Protein AF-A0A315QRT4-F1 (afdb_monomer)

pLDDT: mean 91.39, std 8.22, range [66.25, 98.62]

Mean predicted aligned error: 4.59 Å

Radius of gyration: 18.76 Å; Cα contacts (8 Å, |Δi|>4): 194; chains: 1; bounding box: 52×56×48 Å

Secondary structure (DSSP, 8-state):
-HHHHHHHHHHHT-------THHHHHHHHHHHHTS-------SS-TTT-S-----HHHHHHHHHHHHHHHHHHHHHT--PBP---HHHHHHT-S-TTTTT--SB-TTTTS-HHHHHHHHHHHT--HHHHTSPPB-SSS-SGGGBHHHHHTS-HHHHHHHHHHHHTT---TTS-HHHHHHHHHHHHHHTTTT--PPPPPP-

Nearest PDB structures (foldseek):
  2e18-assembly1_B  TM=8.653E-01  e=7.416E-11  Pyrococcus horikoshii OT3
  3fiu-assembly2_D  TM=8.963E-01  e=1.463E-10  Francisella tularensis subsp. holarctica LVS
  1xnh-assembly1_A-2  TM=8.285E-01  e=3.053E-10  Helicobacter pylori
  1nsy-assembly1_A  TM=8.370E-01  e=3.165E-08  Bacillus subtilis
  3q4g-assembly1_A  TM=7.701E-01  e=1.863E-06  Vibrio cholerae O1 biovar El Tor str. N16961

Sequence (200 aa):
DVEYAELLADKFDIETLKVNMKEINEPLENRLKNIDIEETERSHWPQTKIPTPNPAEQNIQTRLRMMTLYYIAEKKNYVVMGTSNKSEILTGYYTLYGDGATDMRPIGDLNKTQVWELAEVLGVPEKIINRPPTGGCRGDESDRDEKEFGISYEDFDQIYESINNNDDLSKFEEGDVKRVKELIDAARDKSDIPTFKIAE

Solvent-accessible surface area (backbone atoms only — not comparable to full-atom values): 12049 Å² total; per-residue (Å²): 108,68,71,59,53,52,51,51,28,66,75,68,74,49,92,83,84,92,77,74,58,62,80,56,47,53,63,48,51,59,55,56,74,69,55,92,69,87,85,75,92,63,76,40,41,92,57,38,62,47,73,54,76,88,53,62,74,52,45,50,55,36,26,51,51,31,54,49,52,51,56,52,20,63,78,68,75,53,78,48,78,25,80,52,27,25,50,34,55,44,48,41,68,58,36,85,68,4,61,61,51,48,79,44,49,92,44,35,87,31,39,59,64,52,49,51,53,49,35,56,74,73,62,53,58,62,82,62,69,76,44,82,64,55,75,77,70,75,83,51,86,86,32,27,49,43,73,75,67,73,48,51,62,67,58,45,50,55,52,50,52,34,60,76,70,70,50,86,62,85,88,53,59,69,69,56,58,49,49,49,50,50,34,34,66,30,11,70,62,47,87,60,78,86,74,88,71,82,83,130

Foldseek 3Di:
DVVLVVVQCVVVVNDDDDDDCCVVLVVVVVVVV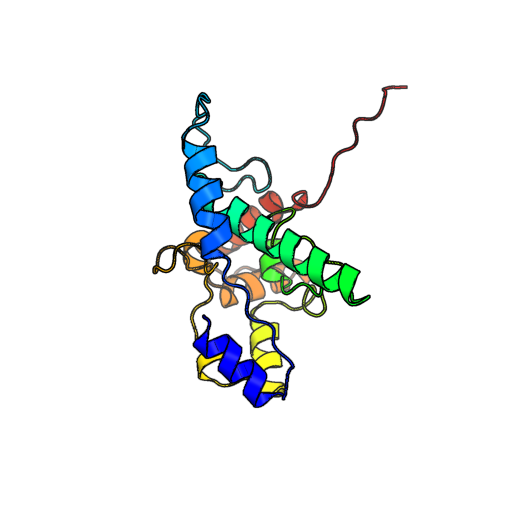PDDDDDDDDQDDQLQRHRDDDCPSVLVSQLVVLVVQVVVCVVVVHWFEAAQACLCLLLVVDRANGSPDGPYYPRNDPQPVRVLVVCVVVVRDPVVSVDQDFSPRPPDPVRGPCNSLVHDSVLLVVLVVCVVVVHDPPPDDPVSNVSSVSSRVSNVCNNPDDDDDDDD

Structure (mmCIF, N/CA/C/O backbone):
data_AF-A0A315QRT4-F1
#
_entry.id   AF-A0A315QRT4-F1
#
loop_
_atom_site.group_PDB
_atom_site.id
_atom_site.type_symbol
_atom_site.label_atom_id
_atom_site.label_alt_id
_atom_site.label_comp_id
_atom_site.label_asym_id
_atom_site.label_entity_id
_atom_site.label_seq_id
_atom_site.pdbx_PDB_ins_code
_atom_site.Cartn_x
_atom_site.Cartn_y
_atom_site.Cartn_z
_atom_site.occupancy
_atom_site.B_iso_or_equiv
_atom_site.auth_seq_id
_atom_site.auth_comp_id
_atom_site.auth_asym_id
_atom_site.auth_atom_id
_atom_site.pdbx_PDB_model_num
ATOM 1 N N . ASP A 1 1 ? 4.718 -14.360 -6.746 1.00 84.69 1 ASP A N 1
ATOM 2 C CA . ASP A 1 1 ? 4.226 -13.119 -7.392 1.00 84.69 1 ASP A CA 1
ATOM 3 C C . ASP A 1 1 ? 4.100 -13.226 -8.894 1.00 84.69 1 ASP A C 1
ATOM 5 O O . ASP A 1 1 ? 2.985 -13.121 -9.380 1.00 84.69 1 ASP A O 1
ATOM 9 N N . VAL A 1 2 ? 5.192 -13.492 -9.614 1.00 90.81 2 VAL A N 1
ATOM 10 C CA . VAL A 1 2 ? 5.197 -13.566 -11.088 1.00 90.81 2 VAL A CA 1
ATOM 11 C C . VAL A 1 2 ? 4.105 -14.488 -11.645 1.00 90.81 2 VAL A C 1
ATOM 13 O O . VAL A 1 2 ? 3.313 -14.045 -12.463 1.00 90.81 2 VAL A O 1
ATOM 16 N N . GLU A 1 3 ? 3.983 -15.714 -11.131 1.00 93.00 3 GLU A N 1
ATOM 17 C CA . GLU A 1 3 ? 2.963 -16.675 -11.591 1.00 93.00 3 GLU A CA 1
ATOM 18 C C . GLU A 1 3 ? 1.514 -16.210 -11.353 1.00 93.00 3 GLU A C 1
ATOM 20 O O . GLU A 1 3 ? 0.607 -16.566 -12.104 1.00 93.00 3 GLU A O 1
ATOM 25 N N . TYR A 1 4 ? 1.268 -15.426 -10.297 1.00 93.81 4 TYR A N 1
ATOM 26 C CA . TYR A 1 4 ? -0.058 -14.861 -10.027 1.00 93.81 4 TYR A CA 1
ATOM 27 C C . TYR A 1 4 ? -0.359 -13.689 -10.961 1.00 93.81 4 TYR A C 1
ATOM 29 O O . TYR A 1 4 ? -1.483 -13.576 -11.442 1.00 93.81 4 TYR A O 1
ATOM 37 N N . ALA A 1 5 ? 0.643 -12.851 -11.244 1.00 94.81 5 ALA A N 1
ATOM 38 C CA . ALA A 1 5 ? 0.518 -11.756 -12.200 1.00 94.81 5 ALA A CA 1
ATOM 39 C C . ALA A 1 5 ? 0.275 -12.277 -13.627 1.00 94.81 5 ALA A C 1
ATOM 41 O O . ALA A 1 5 ? -0.627 -11.788 -14.299 1.00 94.81 5 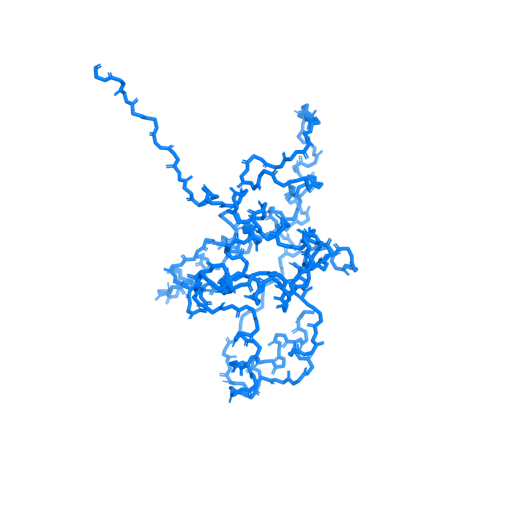ALA A O 1
ATOM 42 N N . GLU A 1 6 ? 1.022 -13.300 -14.055 1.00 95.88 6 GLU A N 1
ATOM 43 C CA . GLU A 1 6 ? 0.853 -13.956 -15.361 1.00 95.88 6 GLU A CA 1
ATOM 44 C C . GLU A 1 6 ? -0.539 -14.595 -15.474 1.00 95.88 6 GLU A C 1
ATOM 46 O O . GLU A 1 6 ? -1.262 -14.319 -16.425 1.00 95.88 6 GLU A O 1
ATOM 51 N N . LEU A 1 7 ? -0.993 -15.327 -14.447 1.00 96.50 7 LEU A N 1
ATOM 52 C CA . LEU A 1 7 ? -2.356 -15.868 -14.419 1.00 96.50 7 LEU A CA 1
ATOM 53 C C . LEU A 1 7 ? -3.435 -14.784 -14.571 1.00 96.50 7 LEU A C 1
ATOM 55 O O . LEU A 1 7 ? -4.426 -14.996 -15.270 1.00 96.50 7 LEU A O 1
ATOM 59 N N . LEU A 1 8 ? -3.300 -13.668 -13.849 1.00 96.94 8 LEU A N 1
ATOM 60 C CA . LEU A 1 8 ? -4.283 -12.589 -13.896 1.00 96.94 8 LEU A CA 1
ATOM 61 C C . LEU A 1 8 ? -4.310 -11.940 -15.280 1.00 96.94 8 LEU A C 1
ATOM 63 O O . LEU A 1 8 ? -5.387 -11.703 -15.823 1.00 96.94 8 LEU A O 1
ATOM 67 N N . ALA A 1 9 ? -3.132 -11.683 -15.849 1.00 97.38 9 ALA A N 1
ATOM 68 C CA . ALA A 1 9 ? -3.009 -11.113 -17.179 1.00 97.38 9 ALA A CA 1
ATOM 69 C C . ALA A 1 9 ? -3.632 -12.022 -18.242 1.00 97.38 9 ALA A C 1
ATOM 71 O O . ALA A 1 9 ? -4.442 -11.546 -19.033 1.00 97.38 9 ALA A O 1
ATOM 72 N N . ASP A 1 10 ? -3.352 -13.327 -18.192 1.00 97.12 10 ASP A N 1
ATOM 73 C CA . ASP A 1 10 ? -3.933 -14.316 -19.106 1.00 97.12 10 ASP A CA 1
ATOM 74 C C . ASP A 1 10 ? -5.463 -14.380 -18.981 1.00 97.12 10 ASP A C 1
ATOM 76 O O . ASP A 1 10 ? -6.177 -14.488 -19.977 1.00 97.12 10 ASP A O 1
ATOM 80 N N . LYS A 1 11 ? -5.993 -14.293 -17.752 1.00 97.38 11 LYS A N 1
ATOM 81 C CA . LYS A 1 11 ? -7.439 -14.330 -17.486 1.00 97.38 11 LYS A CA 1
ATOM 82 C C . LYS A 1 11 ? -8.188 -13.166 -18.142 1.00 97.38 11 LYS A C 1
ATOM 84 O O . LYS A 1 11 ? -9.335 -13.355 -18.551 1.00 97.38 11 LYS A O 1
ATOM 89 N N . PHE A 1 12 ? -7.570 -11.989 -18.196 1.00 97.88 12 PHE A N 1
ATOM 90 C CA . PHE A 1 12 ? -8.191 -10.747 -18.662 1.00 97.88 12 PHE A CA 1
ATOM 91 C C . PHE A 1 12 ? -7.617 -10.228 -19.990 1.00 97.88 12 PHE A C 1
ATOM 93 O O . PHE A 1 12 ? -7.960 -9.118 -20.387 1.00 97.88 12 PHE A O 1
ATOM 100 N N . ASP A 1 13 ? -6.780 -11.018 -20.670 1.00 97.56 13 ASP A N 1
ATOM 101 C CA . ASP A 1 13 ? -6.109 -10.655 -21.928 1.00 97.56 13 ASP A CA 1
ATOM 102 C C . ASP A 1 13 ? -5.358 -9.309 -21.836 1.00 97.56 13 ASP A C 1
ATOM 104 O O . ASP A 1 13 ? -5.484 -8.417 -22.677 1.00 97.56 13 ASP A O 1
ATOM 108 N N . ILE A 1 14 ? -4.604 -9.129 -20.746 1.00 97.00 14 ILE A N 1
ATOM 109 C CA . ILE A 1 14 ? -3.853 -7.899 -20.467 1.00 97.00 14 ILE A CA 1
ATOM 110 C C . ILE A 1 14 ? -2.455 -8.008 -21.086 1.00 97.00 14 ILE A C 1
ATOM 112 O O . ILE A 1 14 ? -1.700 -8.929 -20.776 1.00 97.00 14 ILE A O 1
ATOM 116 N N . GLU A 1 15 ? -2.067 -7.029 -21.911 1.00 96.50 15 GLU A N 1
ATOM 117 C CA . GLU A 1 15 ? -0.691 -6.915 -22.415 1.00 96.50 15 GLU A CA 1
ATOM 118 C C . GLU A 1 15 ? 0.289 -6.729 -21.248 1.00 96.50 15 GLU A C 1
ATOM 120 O O . GLU A 1 15 ? 0.119 -5.846 -20.403 1.00 96.50 15 GLU A O 1
ATOM 125 N N . THR A 1 16 ? 1.353 -7.535 -21.218 1.00 96.50 16 THR A N 1
ATOM 126 C CA . THR A 1 16 ? 2.363 -7.479 -20.157 1.00 96.50 16 THR A CA 1
ATOM 127 C C . THR A 1 16 ? 3.752 -7.143 -20.685 1.00 96.50 16 THR A C 1
ATOM 129 O O . THR A 1 16 ? 4.157 -7.532 -21.779 1.00 96.50 16 THR A O 1
ATOM 132 N N . LEU A 1 17 ? 4.518 -6.435 -19.852 1.00 95.00 17 LEU A N 1
ATOM 133 C CA . LEU A 1 17 ? 5.948 -6.213 -20.026 1.00 95.00 17 LEU A CA 1
ATOM 134 C C . LEU A 1 17 ? 6.667 -6.666 -18.755 1.00 95.00 17 LEU A C 1
ATOM 136 O O . LEU A 1 17 ? 6.379 -6.179 -17.663 1.00 95.00 17 LEU A O 1
ATOM 140 N N . LYS A 1 18 ? 7.624 -7.585 -18.897 1.00 94.94 18 LYS A N 1
ATOM 141 C CA . LYS A 1 18 ? 8.393 -8.131 -17.774 1.00 94.94 18 LYS A CA 1
ATOM 142 C C . LYS A 1 18 ? 9.744 -7.434 -17.672 1.00 94.94 18 LYS A C 1
ATOM 144 O O . LYS A 1 18 ? 10.553 -7.512 -18.591 1.00 94.94 18 LYS A O 1
ATOM 149 N N . VAL A 1 19 ? 9.993 -6.787 -16.537 1.00 93.88 19 VAL A N 1
ATOM 150 C CA . VAL A 1 19 ? 11.268 -6.126 -16.233 1.00 93.88 19 VAL A CA 1
ATOM 151 C C . VAL A 1 19 ? 11.892 -6.799 -15.014 1.00 93.88 19 VAL A C 1
ATOM 153 O O . VAL A 1 19 ? 11.277 -6.865 -13.949 1.00 93.88 19 VAL A O 1
ATOM 156 N N . ASN A 1 20 ? 13.112 -7.320 -15.162 1.00 92.81 20 ASN A N 1
ATOM 157 C CA . ASN A 1 20 ? 13.837 -7.934 -14.054 1.00 92.81 20 ASN A CA 1
ATOM 158 C C . ASN A 1 20 ? 14.487 -6.858 -13.173 1.00 92.81 20 ASN A C 1
ATOM 160 O O . ASN A 1 20 ? 15.619 -6.443 -13.403 1.00 92.81 20 ASN A O 1
ATOM 164 N N . MET A 1 21 ? 13.777 -6.433 -12.128 1.00 91.62 21 MET A N 1
ATOM 165 C CA . MET A 1 21 ? 14.270 -5.396 -11.214 1.00 91.62 21 MET A CA 1
ATOM 166 C C . MET A 1 21 ? 15.507 -5.820 -10.414 1.00 91.62 21 MET A C 1
ATOM 168 O O . MET A 1 21 ? 16.229 -4.957 -9.924 1.00 91.62 21 MET A O 1
ATOM 172 N N . LYS A 1 22 ? 15.793 -7.124 -10.294 1.00 89.50 22 LYS A N 1
ATOM 173 C CA . LYS A 1 22 ? 16.942 -7.627 -9.526 1.00 89.50 22 LYS A CA 1
ATOM 174 C C . LYS A 1 22 ? 18.275 -7.092 -10.058 1.00 89.50 22 LYS A C 1
ATOM 176 O O . LYS A 1 22 ? 19.140 -6.718 -9.274 1.00 89.50 22 LYS A O 1
ATOM 181 N N . GLU A 1 23 ? 18.393 -6.976 -11.380 1.00 90.38 23 GLU A N 1
ATOM 182 C CA . GLU A 1 23 ? 19.588 -6.466 -12.067 1.00 90.38 23 GLU A CA 1
ATOM 183 C C . GLU A 1 23 ? 19.865 -4.982 -11.780 1.00 90.38 23 GLU A C 1
ATOM 185 O O . GLU A 1 23 ? 20.986 -4.517 -11.970 1.00 90.38 23 GLU A O 1
ATOM 190 N N . ILE A 1 24 ? 18.862 -4.245 -11.294 1.00 90.75 24 ILE A N 1
ATOM 191 C CA . ILE A 1 24 ? 18.970 -2.833 -10.908 1.00 90.75 24 ILE A CA 1
ATOM 192 C C . ILE A 1 24 ? 19.095 -2.708 -9.384 1.00 90.75 24 ILE A C 1
ATOM 194 O O . ILE A 1 24 ? 19.948 -1.969 -8.889 1.00 90.75 24 ILE A O 1
ATOM 198 N N . ASN A 1 25 ? 18.266 -3.449 -8.643 1.00 90.69 25 ASN A N 1
ATOM 199 C CA . ASN A 1 25 ? 18.193 -3.390 -7.187 1.00 90.69 25 ASN A CA 1
ATOM 200 C C . ASN A 1 25 ? 19.509 -3.835 -6.535 1.00 90.69 25 ASN A C 1
ATOM 202 O O . ASN A 1 25 ? 20.050 -3.096 -5.719 1.00 90.69 25 ASN A O 1
ATOM 206 N N . GLU A 1 26 ? 20.057 -5.002 -6.901 1.00 91.00 26 GLU A N 1
ATOM 207 C CA . GLU A 1 26 ? 21.232 -5.554 -6.207 1.00 91.00 26 GLU A CA 1
ATOM 208 C C . GLU A 1 26 ? 22.482 -4.666 -6.336 1.00 91.00 26 GLU A C 1
ATOM 210 O O . GLU A 1 26 ? 23.119 -4.387 -5.314 1.00 91.00 26 GLU A O 1
ATOM 215 N N . PRO A 1 27 ? 22.858 -4.159 -7.532 1.00 93.12 27 PRO A N 1
ATOM 216 C CA . PRO A 1 27 ? 23.997 -3.252 -7.638 1.00 93.12 27 PRO A CA 1
ATOM 217 C C . PRO A 1 27 ? 23.794 -1.947 -6.862 1.00 93.12 27 PRO A C 1
ATOM 219 O O . PRO A 1 27 ? 24.743 -1.454 -6.247 1.00 93.12 27 PRO A O 1
ATOM 222 N N . LEU A 1 28 ? 22.573 -1.394 -6.866 1.00 93.00 28 LEU A N 1
ATOM 223 C CA . LEU A 1 28 ? 22.272 -0.170 -6.127 1.00 93.00 28 LEU A CA 1
ATOM 224 C C . LEU A 1 28 ? 22.350 -0.400 -4.618 1.00 93.00 28 LEU A C 1
ATOM 226 O O . LEU A 1 28 ? 23.037 0.353 -3.935 1.00 93.00 28 LEU A O 1
ATOM 230 N N . GLU A 1 29 ? 21.701 -1.440 -4.096 1.00 89.94 29 GLU A N 1
ATOM 231 C CA . GLU A 1 29 ? 21.745 -1.777 -2.671 1.00 89.94 29 GLU A CA 1
ATOM 232 C C . GLU A 1 29 ? 23.184 -2.001 -2.198 1.00 89.94 29 GLU A C 1
ATOM 234 O O . GLU A 1 29 ? 23.588 -1.455 -1.173 1.00 89.94 29 GLU A O 1
ATOM 239 N N . ASN A 1 30 ? 23.993 -2.729 -2.973 1.00 90.75 30 ASN A N 1
ATOM 240 C CA . ASN A 1 30 ? 25.411 -2.918 -2.672 1.00 90.75 30 ASN A CA 1
ATOM 241 C C . ASN A 1 30 ? 26.171 -1.589 -2.639 1.00 90.75 30 ASN A C 1
ATOM 243 O O . ASN A 1 30 ? 27.048 -1.396 -1.799 1.00 90.75 30 ASN A O 1
ATOM 247 N N . ARG A 1 31 ? 25.849 -0.648 -3.531 1.00 92.56 31 ARG A N 1
ATOM 248 C CA . ARG A 1 31 ? 26.463 0.681 -3.506 1.00 92.56 31 ARG A CA 1
ATOM 249 C C . ARG A 1 31 ? 26.028 1.489 -2.284 1.00 92.56 31 ARG A C 1
ATOM 251 O O . ARG A 1 31 ? 26.881 2.134 -1.683 1.00 92.56 31 ARG A O 1
ATOM 258 N N . LEU A 1 32 ? 24.745 1.454 -1.928 1.00 92.50 32 LEU A N 1
ATOM 259 C CA . LEU A 1 32 ? 24.183 2.201 -0.799 1.00 92.50 32 LEU A CA 1
ATOM 260 C C . LEU A 1 32 ? 24.705 1.689 0.549 1.00 92.50 32 LEU A C 1
ATOM 262 O O . LEU A 1 32 ? 25.076 2.501 1.389 1.00 92.50 32 LEU A O 1
ATOM 266 N N . LYS A 1 33 ? 24.837 0.367 0.721 1.00 88.12 33 LYS A N 1
ATOM 267 C CA . LYS A 1 33 ? 25.407 -0.261 1.931 1.00 88.12 33 LYS A CA 1
ATOM 268 C C . LYS A 1 33 ? 26.865 0.123 2.203 1.00 88.12 33 LYS A C 1
ATOM 270 O O . LYS A 1 33 ? 27.337 -0.034 3.319 1.00 88.12 33 LYS A O 1
ATOM 275 N N . ASN A 1 34 ? 27.581 0.600 1.185 1.00 88.94 34 ASN A N 1
ATOM 276 C CA . ASN A 1 34 ? 28.971 1.046 1.298 1.00 88.94 34 ASN A CA 1
ATOM 277 C C . ASN A 1 34 ? 29.105 2.563 1.522 1.00 88.94 34 ASN A C 1
ATOM 279 O O . ASN A 1 34 ? 30.220 3.085 1.489 1.00 88.94 34 ASN A O 1
ATOM 283 N N . ILE A 1 35 ? 27.996 3.291 1.684 1.00 92.69 35 ILE A N 1
ATOM 284 C CA . ILE A 1 35 ? 28.043 4.703 2.066 1.00 92.69 35 ILE A CA 1
ATOM 285 C C . ILE A 1 35 ? 28.265 4.768 3.576 1.00 92.69 35 ILE A C 1
ATOM 287 O O . ILE A 1 35 ? 27.470 4.237 4.344 1.00 92.69 35 ILE A O 1
ATOM 291 N N . ASP A 1 36 ? 29.341 5.437 3.982 1.00 91.69 36 ASP A N 1
ATOM 292 C CA . ASP A 1 36 ? 29.654 5.680 5.388 1.00 91.69 36 ASP A CA 1
ATOM 293 C C . ASP A 1 36 ? 28.697 6.742 5.955 1.00 91.69 36 ASP A C 1
ATOM 295 O O . ASP A 1 36 ? 28.847 7.939 5.693 1.00 91.69 36 ASP A O 1
ATOM 299 N N . ILE A 1 37 ? 27.658 6.282 6.654 1.00 90.25 37 ILE A N 1
ATOM 300 C CA . ILE A 1 37 ? 26.688 7.115 7.367 1.00 90.25 37 ILE A CA 1
ATOM 301 C C . ILE A 1 37 ? 26.525 6.608 8.798 1.00 90.25 37 ILE A C 1
ATOM 303 O O . ILE A 1 37 ? 26.522 5.406 9.051 1.00 90.25 37 ILE A O 1
ATOM 307 N N . GLU A 1 38 ? 26.340 7.535 9.734 1.00 88.50 38 GLU A N 1
ATOM 308 C CA . GLU A 1 38 ? 25.967 7.196 11.104 1.00 88.50 38 GLU A CA 1
ATOM 309 C C . GLU A 1 38 ? 24.476 6.834 11.149 1.00 88.50 38 GLU A C 1
ATOM 311 O O . GLU A 1 38 ? 23.605 7.662 10.860 1.00 88.50 38 GLU A O 1
ATOM 316 N N . GLU A 1 39 ? 24.169 5.581 11.482 1.00 83.50 39 GLU A N 1
ATOM 317 C CA . GLU A 1 39 ? 22.790 5.148 11.685 1.00 83.50 39 GLU A CA 1
ATOM 318 C C . GLU A 1 39 ? 22.221 5.741 12.976 1.00 83.50 39 GLU A C 1
ATOM 320 O O . GLU A 1 39 ? 22.883 5.809 14.008 1.00 83.50 39 GLU A O 1
ATOM 325 N N . THR A 1 40 ? 20.959 6.165 12.929 1.00 80.38 40 THR A N 1
ATOM 326 C CA . THR A 1 40 ? 20.253 6.691 14.100 1.00 80.38 40 THR A CA 1
ATOM 327 C C . THR A 1 40 ? 19.247 5.667 14.601 1.00 80.38 40 THR A C 1
ATOM 329 O O . THR A 1 40 ? 18.373 5.234 13.842 1.00 80.38 40 THR A O 1
ATOM 332 N N . GLU A 1 41 ? 19.310 5.332 15.891 1.00 75.81 41 GLU A N 1
ATOM 333 C CA . GLU A 1 41 ? 18.229 4.589 16.534 1.00 75.81 41 GLU A CA 1
ATOM 334 C C . GLU A 1 41 ? 16.969 5.454 16.601 1.00 75.81 41 GLU A C 1
ATOM 336 O O . GLU A 1 41 ? 16.974 6.577 17.107 1.00 75.81 41 GLU A O 1
ATOM 341 N N . ARG A 1 42 ? 15.862 4.923 16.083 1.00 72.12 42 ARG A N 1
ATOM 342 C CA . ARG A 1 42 ? 14.553 5.577 16.122 1.00 72.12 42 ARG A CA 1
ATOM 343 C C . ARG A 1 42 ? 13.494 4.587 16.562 1.00 72.12 42 ARG A C 1
ATOM 345 O O . ARG A 1 42 ? 13.484 3.444 16.117 1.00 72.12 42 ARG A O 1
ATOM 352 N N . SER A 1 43 ? 12.579 5.055 17.404 1.00 72.50 43 SER A N 1
ATOM 353 C CA . SER A 1 43 ? 11.436 4.265 17.862 1.00 72.50 43 SER A CA 1
ATOM 354 C C . SER A 1 43 ? 10.322 4.174 16.821 1.00 72.50 43 SER A C 1
ATOM 356 O O . SER A 1 43 ? 9.520 3.252 16.895 1.00 72.50 43 SER A O 1
ATOM 358 N N . HIS A 1 44 ? 10.261 5.107 15.862 1.00 71.44 44 HIS A N 1
ATOM 359 C CA . HIS A 1 44 ? 9.258 5.133 14.799 1.00 71.44 44 HIS A CA 1
ATOM 360 C C . HIS A 1 44 ? 9.787 5.774 13.512 1.00 71.44 44 HIS A C 1
ATOM 362 O O . HIS A 1 44 ? 10.767 6.527 13.508 1.00 71.44 44 HIS A O 1
ATOM 368 N N . TRP A 1 45 ? 9.094 5.519 12.403 1.00 71.44 45 TRP A N 1
ATOM 369 C CA . TRP A 1 45 ? 9.365 6.189 11.135 1.00 71.44 45 TRP A CA 1
ATOM 370 C C . TRP A 1 45 ? 8.761 7.611 11.129 1.00 71.44 45 TRP A C 1
ATOM 372 O O . TRP A 1 45 ? 7.625 7.781 11.578 1.00 71.44 45 TRP A O 1
ATOM 382 N N . PRO A 1 46 ? 9.466 8.658 10.654 1.00 69.62 46 PRO A N 1
ATOM 383 C CA . PRO A 1 46 ? 8.958 10.035 10.718 1.00 69.62 46 PRO A CA 1
ATOM 384 C C . PRO A 1 46 ? 7.627 10.254 9.985 1.00 69.62 46 PRO A C 1
ATOM 386 O O . PRO A 1 46 ? 6.810 11.053 10.429 1.00 69.62 46 PRO A O 1
ATOM 389 N N . GLN A 1 47 ? 7.402 9.532 8.885 1.00 73.00 47 GLN A N 1
ATOM 390 C CA . GLN A 1 47 ? 6.241 9.707 8.010 1.00 73.00 47 GLN A CA 1
ATOM 391 C C . GLN A 1 47 ? 5.000 8.927 8.457 1.00 73.00 47 GLN 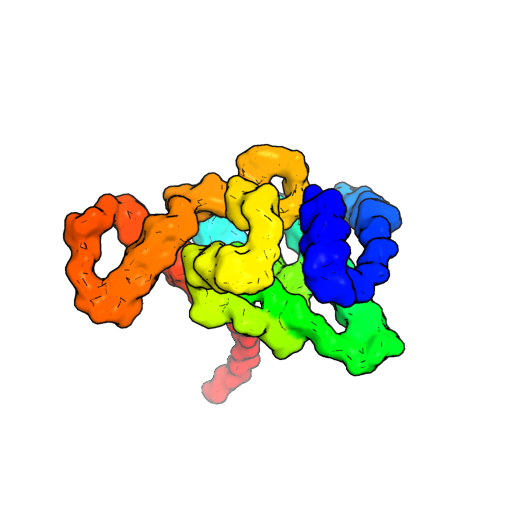A C 1
ATOM 393 O O . GLN A 1 47 ? 3.916 9.219 7.972 1.00 73.00 47 GLN A O 1
ATOM 398 N N . THR A 1 48 ? 5.150 7.909 9.308 1.00 71.31 48 THR A N 1
ATOM 399 C CA . THR A 1 48 ? 4.020 7.079 9.763 1.00 71.31 48 THR A CA 1
ATOM 400 C C . THR A 1 48 ? 3.884 7.034 11.269 1.00 71.31 48 THR A C 1
ATOM 402 O O . THR A 1 48 ? 2.937 6.420 11.711 1.00 71.31 48 THR A O 1
ATOM 405 N N . LYS A 1 49 ? 4.820 7.586 12.063 1.00 75.38 49 LYS A N 1
ATOM 406 C CA . LYS A 1 49 ? 4.862 7.593 13.549 1.00 75.38 49 LYS A CA 1
ATOM 407 C C . LYS A 1 49 ? 4.627 6.233 14.246 1.00 75.38 49 LYS A C 1
ATOM 409 O O . LYS A 1 49 ? 4.606 6.171 15.472 1.00 75.38 49 LYS A O 1
ATOM 414 N N . ILE A 1 50 ? 4.533 5.143 13.487 1.00 73.56 50 ILE A N 1
ATOM 415 C CA . ILE A 1 50 ? 4.373 3.766 13.950 1.00 73.56 50 ILE A CA 1
ATOM 416 C C . ILE A 1 50 ? 5.765 3.157 14.159 1.00 73.56 50 ILE A C 1
ATOM 418 O O . ILE A 1 50 ? 6.650 3.359 13.317 1.00 73.56 50 ILE A O 1
ATOM 422 N N . PRO A 1 51 ? 5.984 2.392 15.243 1.00 71.62 51 PRO A N 1
ATOM 423 C CA . PRO A 1 51 ? 7.200 1.610 15.410 1.00 71.62 51 PRO A CA 1
ATOM 424 C C . PRO A 1 51 ? 7.370 0.600 14.279 1.00 71.62 51 PRO A C 1
ATOM 426 O O . PRO A 1 51 ? 6.558 -0.304 14.111 1.00 71.62 51 PRO A O 1
ATOM 429 N N . THR A 1 52 ? 8.416 0.768 13.477 1.00 70.81 52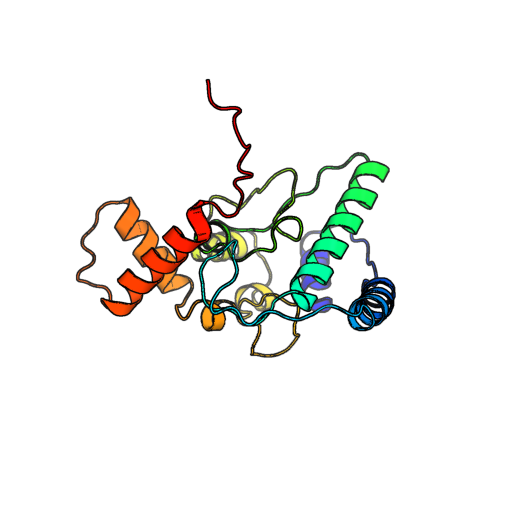 THR A N 1
ATOM 430 C CA . THR A 1 52 ? 8.743 -0.131 12.363 1.00 70.81 52 THR A CA 1
ATOM 431 C C . THR A 1 52 ? 10.258 -0.299 12.294 1.00 70.81 52 THR A C 1
ATOM 433 O O . THR A 1 52 ? 10.979 0.685 12.503 1.00 70.81 52 THR A O 1
ATOM 436 N N . PRO A 1 53 ? 10.771 -1.507 11.990 1.00 75.38 53 PRO A N 1
ATOM 437 C CA . PRO A 1 53 ? 12.168 -1.679 11.610 1.00 75.38 53 PRO A CA 1
ATOM 438 C C . PRO A 1 53 ? 12.527 -0.748 10.451 1.00 75.38 53 PRO A C 1
ATOM 440 O O . PRO A 1 53 ? 11.652 -0.359 9.679 1.00 75.38 53 PRO A O 1
ATOM 443 N N . ASN A 1 54 ? 13.807 -0.393 10.316 1.00 81.12 54 ASN A N 1
ATOM 444 C CA . ASN A 1 54 ? 14.255 0.506 9.255 1.00 81.12 54 ASN A CA 1
ATOM 445 C C . ASN A 1 54 ? 13.828 -0.032 7.868 1.00 81.12 54 ASN A C 1
ATOM 447 O O . ASN A 1 54 ? 14.316 -1.084 7.459 1.00 81.12 54 ASN A O 1
ATOM 451 N N . PRO A 1 55 ? 12.935 0.663 7.135 1.00 83.94 55 PRO A N 1
ATOM 452 C CA . PRO A 1 55 ? 12.379 0.161 5.882 1.00 83.94 55 PRO A CA 1
ATOM 453 C C . PRO A 1 55 ? 13.210 0.585 4.661 1.00 83.94 55 PRO A C 1
ATOM 455 O O . PRO A 1 55 ? 12.691 0.596 3.547 1.00 83.94 55 PRO A O 1
ATOM 458 N N . ALA A 1 56 ? 14.465 1.020 4.836 1.00 87.25 56 ALA A N 1
ATOM 459 C CA . ALA A 1 56 ? 15.265 1.630 3.772 1.00 87.25 56 ALA A CA 1
ATOM 460 C C . ALA A 1 56 ? 15.392 0.727 2.531 1.00 87.25 56 ALA A C 1
ATOM 462 O O . ALA A 1 56 ? 15.138 1.183 1.414 1.00 87.25 56 ALA A O 1
ATOM 463 N N . GLU A 1 57 ? 15.697 -0.553 2.738 1.00 86.31 57 GLU A N 1
ATOM 464 C CA . GLU A 1 57 ? 15.869 -1.568 1.698 1.00 86.31 57 GLU A CA 1
ATOM 465 C C . GLU A 1 57 ? 14.543 -1.908 1.004 1.00 86.31 57 GLU A C 1
ATOM 467 O O . GLU A 1 57 ? 14.508 -2.063 -0.211 1.00 86.31 57 GLU A O 1
ATOM 472 N N . GLN A 1 58 ? 13.422 -1.954 1.729 1.00 87.00 58 GLN A N 1
ATOM 473 C CA . GLN A 1 58 ? 12.108 -2.170 1.104 1.00 87.00 58 GLN A CA 1
ATOM 474 C C . GLN A 1 58 ? 11.679 -0.945 0.286 1.00 87.00 58 GLN A C 1
ATOM 476 O O . GLN A 1 58 ? 11.286 -1.056 -0.877 1.00 87.00 58 GLN A O 1
ATOM 481 N N . ASN A 1 59 ? 11.827 0.245 0.869 1.00 90.75 59 ASN A N 1
ATOM 482 C CA . ASN A 1 59 ? 11.416 1.499 0.253 1.00 90.75 59 ASN A CA 1
ATOM 483 C C . ASN A 1 59 ? 12.218 1.821 -1.013 1.00 90.75 59 ASN A C 1
ATOM 485 O O . ASN A 1 59 ? 11.682 2.438 -1.932 1.00 90.75 59 ASN A O 1
ATOM 489 N N . ILE A 1 60 ? 13.504 1.459 -1.091 1.00 92.62 60 ILE A N 1
ATOM 490 C CA . ILE A 1 60 ? 14.271 1.690 -2.323 1.00 92.62 60 ILE A CA 1
ATOM 491 C C . ILE A 1 60 ? 13.765 0.800 -3.465 1.00 92.62 60 ILE A C 1
ATOM 493 O O . ILE A 1 60 ? 13.650 1.277 -4.594 1.00 92.62 60 ILE A O 1
ATOM 497 N N . GLN A 1 61 ? 13.367 -0.446 -3.183 1.00 92.19 61 GLN A N 1
ATOM 498 C CA . GLN A 1 61 ? 12.826 -1.352 -4.200 1.00 92.19 61 GLN A CA 1
ATOM 499 C C . GLN A 1 61 ? 11.494 -0.847 -4.771 1.00 92.19 61 GLN A C 1
ATOM 501 O O . GLN A 1 61 ? 11.304 -0.858 -5.988 1.00 92.19 61 GLN A O 1
ATOM 506 N N . THR A 1 62 ? 10.577 -0.360 -3.930 1.00 93.75 62 THR A N 1
ATOM 507 C CA . THR A 1 62 ? 9.298 0.216 -4.391 1.00 93.75 62 THR A CA 1
ATOM 508 C C . THR A 1 62 ? 9.505 1.512 -5.182 1.00 93.75 62 THR A C 1
ATOM 510 O O . THR A 1 62 ? 8.874 1.704 -6.222 1.00 93.75 62 THR A O 1
ATOM 513 N N . ARG A 1 63 ? 10.452 2.367 -4.773 1.00 96.00 63 ARG A N 1
ATOM 514 C CA . ARG A 1 63 ? 10.845 3.584 -5.512 1.00 96.00 63 ARG A CA 1
ATOM 515 C C . ARG A 1 63 ? 11.427 3.282 -6.889 1.00 96.00 63 ARG A C 1
ATOM 517 O O . ARG A 1 63 ? 11.097 3.967 -7.852 1.00 96.00 63 ARG A O 1
ATOM 524 N N . LEU A 1 64 ? 12.238 2.235 -7.019 1.00 96.00 64 LEU A N 1
ATOM 525 C CA . LEU A 1 64 ? 12.767 1.816 -8.320 1.00 96.00 64 LEU A CA 1
ATOM 526 C C . LEU A 1 64 ? 11.675 1.277 -9.253 1.00 96.00 64 LEU A C 1
ATOM 528 O O . LEU A 1 64 ? 11.718 1.537 -10.460 1.00 96.00 64 LEU A O 1
ATOM 532 N N . ARG A 1 65 ? 10.670 0.571 -8.711 1.00 95.69 65 ARG A N 1
ATOM 533 C CA . ARG A 1 65 ? 9.480 0.167 -9.482 1.00 95.69 65 ARG A CA 1
ATOM 534 C C . ARG A 1 65 ? 8.717 1.391 -9.987 1.00 95.69 65 ARG A C 1
ATOM 536 O O . ARG A 1 65 ? 8.423 1.449 -11.176 1.00 95.69 65 ARG A O 1
ATOM 543 N N . MET A 1 66 ? 8.485 2.385 -9.128 1.00 97.62 66 MET A N 1
ATOM 544 C CA . MET A 1 66 ? 7.860 3.656 -9.514 1.00 97.62 66 MET A CA 1
ATOM 545 C C . MET A 1 66 ? 8.624 4.339 -10.655 1.00 97.62 66 MET A C 1
ATOM 547 O O . MET A 1 66 ? 8.032 4.633 -11.692 1.00 97.62 66 MET A O 1
ATOM 551 N N . MET A 1 67 ? 9.946 4.505 -10.525 1.00 97.81 67 MET A N 1
ATOM 552 C CA . MET A 1 67 ? 10.772 5.121 -11.573 1.00 97.81 67 MET A CA 1
ATOM 553 C C . MET A 1 67 ? 10.660 4.380 -12.912 1.00 97.81 67 MET A C 1
ATOM 555 O O . MET A 1 67 ? 10.594 5.000 -13.972 1.00 97.81 67 MET A O 1
ATOM 559 N N . THR A 1 68 ? 10.629 3.048 -12.862 1.00 97.06 68 THR A N 1
ATOM 560 C CA . THR A 1 68 ? 10.517 2.199 -14.053 1.00 97.06 68 THR A CA 1
ATOM 561 C C . THR A 1 68 ? 9.144 2.340 -14.712 1.00 97.06 68 THR A C 1
ATOM 563 O O . THR A 1 68 ? 9.068 2.480 -15.933 1.00 97.06 68 THR A O 1
ATOM 566 N N . LEU A 1 69 ? 8.066 2.358 -13.920 1.00 97.81 69 LEU A N 1
ATOM 567 C CA . LEU A 1 69 ? 6.699 2.560 -14.407 1.00 97.81 69 LEU A CA 1
ATOM 568 C C . LEU A 1 69 ? 6.544 3.916 -15.100 1.00 97.81 69 LEU A C 1
ATOM 570 O O . LEU A 1 69 ? 6.044 3.956 -16.222 1.00 97.81 69 LEU A O 1
ATOM 574 N N . TYR A 1 70 ? 7.035 4.998 -14.490 1.00 98.62 70 TYR A N 1
ATOM 575 C CA . TYR A 1 70 ? 6.975 6.332 -15.093 1.00 98.62 70 TYR A CA 1
ATOM 576 C C . TYR A 1 70 ? 7.816 6.443 -16.367 1.00 98.62 70 TYR A C 1
ATOM 578 O O . TYR A 1 70 ? 7.330 6.971 -17.363 1.00 98.62 70 TYR A O 1
ATOM 586 N N . TYR A 1 71 ? 9.023 5.863 -16.401 1.00 97.94 71 TYR A N 1
ATOM 587 C CA . TYR A 1 71 ? 9.828 5.824 -17.628 1.00 97.94 71 TYR A CA 1
ATOM 588 C C . TYR A 1 71 ? 9.070 5.165 -18.793 1.00 97.94 71 TYR A C 1
ATOM 590 O O . TYR A 1 71 ? 9.048 5.685 -19.912 1.00 97.94 71 TYR A O 1
ATOM 598 N N . ILE A 1 72 ? 8.439 4.015 -18.540 1.00 97.88 72 ILE A N 1
ATOM 599 C CA . ILE A 1 72 ? 7.656 3.297 -19.553 1.00 97.88 72 ILE A CA 1
ATOM 600 C C . ILE A 1 72 ? 6.428 4.118 -19.955 1.00 97.88 72 ILE A C 1
ATOM 602 O O . ILE A 1 72 ? 6.152 4.243 -21.151 1.00 97.88 72 ILE A O 1
ATOM 606 N N . ALA A 1 73 ? 5.714 4.681 -18.979 1.00 98.12 73 ALA A N 1
ATOM 607 C CA . ALA A 1 73 ? 4.512 5.466 -19.210 1.00 98.12 73 ALA A CA 1
ATOM 608 C C . ALA A 1 73 ? 4.804 6.686 -20.094 1.00 98.12 73 ALA A C 1
ATOM 610 O O . ALA A 1 73 ? 4.156 6.857 -21.122 1.00 98.12 73 ALA A O 1
ATOM 611 N N . GLU A 1 74 ? 5.850 7.456 -19.800 1.00 98.44 74 GLU A N 1
ATOM 612 C CA . GLU A 1 74 ? 6.260 8.611 -20.607 1.00 98.44 74 GLU A CA 1
ATOM 613 C C . GLU A 1 74 ? 6.654 8.217 -22.036 1.00 98.44 74 GLU A C 1
ATOM 615 O O . GLU A 1 74 ? 6.274 8.882 -23.001 1.00 98.44 74 GLU A O 1
ATOM 620 N N . LYS A 1 75 ? 7.375 7.100 -22.209 1.00 98.31 75 LYS A N 1
ATOM 621 C CA . LYS A 1 75 ? 7.749 6.596 -23.543 1.00 98.31 75 LYS A CA 1
ATOM 622 C C . LYS A 1 75 ? 6.557 6.108 -24.359 1.00 98.31 75 LYS A C 1
ATOM 624 O O . LYS A 1 75 ? 6.613 6.170 -25.587 1.00 98.31 75 LYS A O 1
ATOM 629 N N . LYS A 1 76 ? 5.510 5.617 -23.697 1.00 97.62 76 LYS A N 1
ATOM 630 C CA . LYS A 1 76 ? 4.279 5.128 -24.331 1.00 97.62 76 LYS A CA 1
ATOM 631 C C . LYS A 1 76 ? 3.146 6.161 -24.352 1.00 97.62 76 LYS A C 1
ATOM 633 O O . LYS A 1 76 ? 2.109 5.875 -24.942 1.00 97.62 76 LYS A O 1
ATOM 638 N N . ASN A 1 77 ? 3.349 7.351 -23.778 1.00 97.94 77 ASN A N 1
ATOM 639 C CA . ASN A 1 77 ? 2.305 8.357 -23.562 1.00 97.94 77 ASN A CA 1
ATOM 640 C C . ASN A 1 77 ? 1.109 7.800 -22.754 1.00 97.94 77 ASN A C 1
ATOM 642 O O . ASN A 1 77 ? -0.049 7.964 -23.138 1.00 97.94 77 ASN A O 1
ATOM 646 N N . TYR A 1 78 ? 1.404 7.090 -21.663 1.00 97.94 78 TYR A N 1
ATOM 647 C CA . TYR A 1 78 ? 0.443 6.530 -20.706 1.00 97.94 78 TYR A CA 1
ATOM 648 C C . TYR A 1 78 ? 0.479 7.285 -19.372 1.00 97.94 78 TYR A C 1
ATOM 650 O O . TYR A 1 78 ? 1.364 8.104 -19.134 1.00 97.94 78 TYR A O 1
ATOM 658 N N . VAL A 1 79 ? -0.470 6.954 -18.496 1.00 97.81 79 VAL A N 1
ATOM 659 C CA . VAL A 1 79 ? -0.487 7.340 -17.078 1.00 97.81 79 VAL A CA 1
ATOM 660 C C . VAL A 1 79 ? -0.234 6.116 -16.195 1.00 97.81 79 VAL A C 1
ATOM 662 O O . VAL A 1 79 ? -0.506 4.982 -16.601 1.00 97.81 79 VAL A O 1
ATOM 665 N N . VAL A 1 80 ? 0.270 6.332 -14.982 1.00 98.38 80 VAL A N 1
ATOM 666 C CA . VAL A 1 80 ? 0.527 5.284 -13.987 1.00 98.38 80 VAL A CA 1
ATOM 667 C C . VAL A 1 80 ? -0.676 5.137 -13.052 1.00 98.38 80 VAL A C 1
ATOM 669 O O . VAL A 1 80 ? -1.007 6.048 -12.291 1.00 98.38 80 VAL A O 1
ATOM 672 N N . MET A 1 81 ? -1.310 3.962 -13.081 1.00 98.06 81 MET A N 1
ATOM 673 C CA . MET A 1 81 ? -2.436 3.609 -12.208 1.00 98.06 81 MET A CA 1
ATOM 674 C C . MET A 1 81 ? -1.936 2.978 -10.903 1.00 98.06 81 MET A C 1
ATOM 676 O O . MET A 1 81 ? -1.207 1.989 -10.928 1.00 98.06 81 MET A O 1
ATOM 680 N N . GLY A 1 82 ? -2.339 3.540 -9.766 1.00 96.94 82 GLY A N 1
ATOM 681 C CA . GLY A 1 82 ? -1.988 3.065 -8.430 1.00 96.94 82 GLY A CA 1
ATOM 682 C C . GLY A 1 82 ? -2.926 2.001 -7.894 1.00 96.94 82 GLY A C 1
ATOM 683 O O . GLY A 1 82 ? -4.115 1.981 -8.203 1.00 96.94 82 GLY A O 1
ATOM 684 N N . THR A 1 83 ? -2.384 1.130 -7.052 1.00 96.69 83 THR A N 1
ATOM 685 C CA . THR A 1 83 ? -3.113 -0.006 -6.475 1.00 96.69 83 THR A CA 1
ATOM 686 C C . THR A 1 83 ? -3.314 0.115 -4.970 1.00 96.69 83 THR A C 1
ATOM 688 O O . THR A 1 83 ? -3.835 -0.819 -4.372 1.00 96.69 83 THR A O 1
ATOM 691 N N . SER A 1 84 ? -2.921 1.238 -4.358 1.00 95.88 84 SER A N 1
ATOM 692 C CA . SER A 1 84 ? -3.200 1.478 -2.943 1.00 95.88 84 SER A CA 1
ATOM 693 C C . SER A 1 84 ? -4.707 1.614 -2.728 1.00 95.88 84 SER A C 1
ATOM 695 O O . SER A 1 84 ? -5.330 2.514 -3.302 1.00 95.88 84 SER A O 1
ATOM 697 N N . ASN A 1 85 ? -5.276 0.728 -1.919 1.00 97.88 85 ASN A N 1
ATOM 698 C CA . ASN A 1 85 ? -6.678 0.769 -1.505 1.00 97.88 85 ASN A CA 1
ATOM 699 C C . ASN A 1 85 ? -6.878 1.698 -0.293 1.00 97.88 85 ASN A C 1
ATOM 701 O O . ASN A 1 85 ? -5.911 2.198 0.286 1.00 97.88 85 ASN A O 1
ATOM 705 N N . LYS A 1 86 ? -8.129 1.959 0.091 1.00 97.38 86 LYS A N 1
ATOM 706 C CA . LYS A 1 86 ? -8.465 2.891 1.175 1.00 97.38 86 LYS A CA 1
ATOM 707 C C . LYS A 1 86 ? -7.850 2.478 2.510 1.00 97.38 86 LYS A C 1
ATOM 709 O O . LYS A 1 86 ? -7.277 3.328 3.186 1.00 97.38 86 LYS A O 1
ATOM 714 N N . SER A 1 87 ? -7.884 1.193 2.853 1.00 96.88 87 SER A N 1
ATOM 715 C CA . SER A 1 87 ? -7.312 0.668 4.100 1.00 96.88 87 SER A CA 1
ATOM 716 C C . SER A 1 87 ? -5.793 0.866 4.147 1.00 96.88 87 SER A C 1
ATOM 718 O O . SER A 1 87 ? -5.259 1.346 5.146 1.00 96.88 87 SER A O 1
ATOM 720 N N . GLU A 1 88 ? -5.084 0.607 3.044 1.00 95.00 88 GLU A N 1
ATOM 721 C CA . GLU A 1 88 ? -3.643 0.895 2.914 1.00 95.00 88 GLU A CA 1
ATOM 722 C C . GLU A 1 88 ? -3.350 2.399 3.009 1.00 95.00 88 GLU A C 1
ATOM 724 O O . GLU A 1 88 ? -2.385 2.817 3.646 1.00 95.00 88 GLU A O 1
ATOM 729 N N . ILE A 1 89 ? -4.183 3.248 2.406 1.00 94.44 89 ILE A N 1
ATOM 730 C CA . ILE A 1 89 ? -4.004 4.704 2.463 1.00 94.44 89 ILE A CA 1
ATOM 731 C C . ILE A 1 89 ? -4.194 5.217 3.894 1.00 94.44 89 ILE A C 1
ATOM 733 O O . ILE A 1 89 ? -3.354 5.972 4.382 1.00 94.44 89 ILE A O 1
ATOM 737 N N . LEU A 1 90 ? -5.257 4.778 4.573 1.00 94.31 90 LEU A N 1
ATOM 738 C CA . LEU A 1 90 ? -5.601 5.185 5.936 1.00 94.31 90 LEU A CA 1
ATOM 739 C C . LEU A 1 90 ? -4.579 4.716 6.969 1.00 94.31 90 LEU A C 1
ATOM 741 O O . LEU A 1 90 ? -4.297 5.440 7.914 1.00 94.31 90 LEU A O 1
ATOM 745 N N . THR A 1 91 ? -4.007 3.528 6.790 1.00 92.06 91 THR A N 1
ATOM 746 C CA . THR A 1 91 ? -2.924 3.013 7.647 1.00 92.06 91 THR A CA 1
ATOM 747 C C . THR A 1 91 ? -1.552 3.562 7.262 1.00 92.06 91 THR A C 1
ATOM 749 O O . THR A 1 91 ? -0.567 3.365 7.976 1.00 92.06 91 THR A O 1
ATOM 752 N N . GLY A 1 92 ? -1.453 4.242 6.117 1.00 90.44 92 GLY A N 1
ATOM 753 C CA . GLY A 1 92 ? -0.185 4.657 5.544 1.00 90.44 92 GLY A CA 1
ATOM 754 C C . GLY A 1 92 ? 0.668 3.472 5.093 1.00 90.44 92 GLY A C 1
ATOM 755 O O . GLY A 1 92 ? 1.891 3.596 5.071 1.00 90.44 92 GLY A O 1
ATOM 756 N N . TYR A 1 93 ? 0.086 2.331 4.738 1.00 90.50 93 TYR A N 1
ATOM 757 C CA . TYR A 1 93 ? 0.799 1.149 4.262 1.00 90.50 93 TYR A CA 1
ATOM 758 C C . TYR A 1 93 ? 1.158 1.225 2.779 1.00 90.50 93 TYR A C 1
ATOM 760 O O . TYR A 1 93 ? 0.649 0.504 1.931 1.00 90.50 93 TYR A O 1
ATOM 768 N N . TYR A 1 94 ? 2.035 2.167 2.465 1.00 91.00 94 TYR A N 1
ATOM 769 C CA . TYR A 1 94 ? 2.612 2.346 1.138 1.00 91.00 94 TYR A CA 1
ATOM 770 C C . TYR A 1 94 ? 3.942 3.083 1.258 1.00 91.00 94 TYR A C 1
ATOM 772 O O . TYR A 1 94 ? 4.180 3.841 2.208 1.00 91.00 94 TYR A O 1
ATOM 780 N N . THR A 1 95 ? 4.833 2.937 0.286 1.00 92.00 95 THR A N 1
ATOM 781 C CA . THR A 1 95 ? 6.050 3.751 0.251 1.00 92.00 95 THR A CA 1
ATOM 782 C C . THR A 1 95 ? 5.737 5.120 -0.336 1.00 92.00 95 THR A C 1
ATOM 784 O O . THR A 1 95 ? 5.298 5.239 -1.483 1.00 92.00 95 THR A O 1
ATOM 787 N N . LEU A 1 96 ? 6.026 6.187 0.415 1.00 91.12 96 LEU A N 1
ATOM 788 C CA . LEU A 1 96 ? 5.969 7.542 -0.133 1.00 91.12 96 LEU A CA 1
ATOM 789 C C . LEU A 1 96 ? 6.998 7.676 -1.268 1.00 91.12 96 LEU A C 1
ATOM 791 O O . LEU A 1 96 ? 8.183 7.367 -1.082 1.00 91.12 96 LEU A O 1
ATOM 795 N N . TYR A 1 97 ? 6.527 8.129 -2.431 1.00 93.25 97 TYR A N 1
ATOM 796 C CA . TYR A 1 97 ? 7.284 8.172 -3.689 1.00 93.25 97 TYR A CA 1
ATOM 797 C C . TYR A 1 97 ? 7.730 6.799 -4.224 1.00 93.25 97 TYR A C 1
ATOM 799 O O . TYR A 1 97 ? 8.615 6.727 -5.070 1.00 93.25 97 TYR A O 1
ATOM 807 N N . GLY A 1 98 ? 7.145 5.710 -3.723 1.00 95.31 98 GLY A N 1
ATOM 808 C CA . GLY A 1 98 ? 7.260 4.370 -4.293 1.00 95.31 98 GLY A CA 1
ATOM 809 C C . GLY A 1 98 ? 5.936 3.956 -4.919 1.00 95.31 98 GLY A C 1
ATOM 810 O O . GLY A 1 98 ? 5.413 4.658 -5.777 1.00 95.31 98 GLY A O 1
ATOM 811 N N . ASP A 1 99 ? 5.366 2.856 -4.445 1.00 94.94 99 ASP A N 1
ATOM 812 C CA . ASP A 1 99 ? 4.044 2.355 -4.842 1.00 94.94 99 ASP A CA 1
ATOM 813 C C . ASP A 1 99 ? 2.908 3.374 -4.622 1.00 94.94 99 ASP A C 1
ATOM 815 O O . ASP A 1 99 ? 1.932 3.374 -5.367 1.00 94.94 99 ASP A O 1
ATOM 819 N N . GLY A 1 100 ? 3.066 4.311 -3.680 1.00 93.19 100 GLY A N 1
ATOM 820 C CA . GLY A 1 100 ? 2.107 5.399 -3.484 1.00 93.19 100 GLY A CA 1
ATOM 821 C C . GLY A 1 100 ? 2.196 6.553 -4.495 1.00 93.19 100 GLY A C 1
ATOM 822 O O . GLY A 1 100 ? 1.315 7.413 -4.483 1.00 93.19 100 GLY A O 1
ATOM 823 N N . ALA A 1 101 ? 3.235 6.638 -5.331 1.00 95.62 101 ALA A N 1
ATOM 824 C CA . ALA A 1 101 ? 3.370 7.705 -6.329 1.00 95.62 101 ALA A CA 1
ATOM 825 C C . ALA A 1 101 ? 2.808 7.258 -7.678 1.00 95.62 101 ALA A C 1
ATOM 827 O O . ALA A 1 101 ? 3.457 6.515 -8.409 1.00 95.62 101 ALA A O 1
ATOM 828 N N . THR A 1 102 ? 1.598 7.728 -7.979 1.00 96.94 102 THR A N 1
ATOM 829 C CA . THR A 1 102 ? 0.799 7.363 -9.155 1.00 96.94 102 THR A CA 1
ATOM 830 C C . THR A 1 102 ? -0.040 8.549 -9.620 1.00 96.94 102 THR A C 1
ATOM 832 O O . THR A 1 102 ? -0.378 9.407 -8.803 1.00 96.94 102 THR A O 1
ATOM 835 N N . ASP A 1 103 ? -0.479 8.545 -10.878 1.00 98.00 103 ASP A N 1
ATOM 836 C CA . ASP A 1 103 ? -1.314 9.614 -11.437 1.00 98.00 103 ASP A CA 1
ATOM 837 C C . ASP A 1 103 ? -2.783 9.499 -10.992 1.00 98.00 103 ASP A C 1
ATOM 839 O O . ASP A 1 103 ? -3.461 10.507 -10.800 1.00 98.00 103 ASP A O 1
ATOM 843 N N . MET A 1 104 ? -3.286 8.270 -10.811 1.00 97.06 104 MET A N 1
ATOM 844 C CA . MET A 1 104 ? -4.660 7.983 -10.371 1.00 97.06 104 MET A CA 1
ATOM 845 C C . MET A 1 104 ? -4.724 6.719 -9.508 1.00 97.06 104 MET A C 1
ATOM 847 O O . MET A 1 104 ? -3.896 5.827 -9.663 1.00 97.06 104 MET A O 1
ATOM 8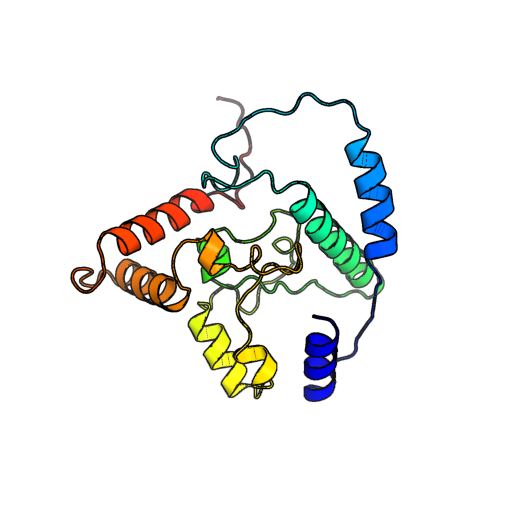51 N N . ARG A 1 105 ? -5.734 6.606 -8.633 1.00 96.44 105 ARG A N 1
ATOM 852 C CA . ARG A 1 105 ? -5.964 5.433 -7.765 1.00 96.44 105 ARG A CA 1
ATOM 853 C C . ARG A 1 105 ? -7.403 4.912 -7.910 1.00 96.44 105 ARG A C 1
ATOM 855 O O . ARG A 1 105 ? -8.271 5.341 -7.153 1.00 96.44 105 ARG A O 1
ATOM 862 N N . PRO A 1 106 ? -7.686 4.010 -8.867 1.00 97.38 106 PRO A N 1
ATOM 863 C CA . PRO A 1 106 ? -9.047 3.561 -9.179 1.00 97.38 106 PRO A CA 1
ATOM 864 C C . PRO A 1 106 ? -9.747 2.836 -8.024 1.00 97.38 106 PRO A C 1
ATOM 866 O O . PRO A 1 106 ? -10.970 2.836 -7.968 1.00 97.38 106 PRO A O 1
ATOM 869 N N . ILE A 1 107 ? -8.983 2.241 -7.105 1.00 98.12 107 ILE A N 1
ATOM 870 C CA . ILE A 1 107 ? -9.498 1.531 -5.924 1.00 98.12 107 ILE A CA 1
ATOM 871 C C . ILE A 1 107 ? -9.178 2.258 -4.611 1.00 98.12 107 ILE A C 1
ATOM 873 O O . ILE A 1 107 ? -9.355 1.699 -3.536 1.00 98.12 107 ILE A O 1
ATOM 877 N N . GLY A 1 108 ? -8.706 3.507 -4.684 1.00 97.44 108 GLY A N 1
ATOM 878 C CA . GLY A 1 108 ? -8.247 4.258 -3.512 1.00 97.44 108 GLY A CA 1
ATOM 879 C C . GLY A 1 108 ? -9.347 4.628 -2.515 1.00 97.44 108 GLY A C 1
ATOM 880 O O . GLY A 1 108 ? -9.028 4.989 -1.389 1.00 97.44 108 GLY A O 1
ATOM 881 N N . ASP A 1 109 ? -10.618 4.530 -2.911 1.00 97.50 109 ASP A N 1
ATOM 882 C CA . ASP A 1 109 ? -11.776 4.748 -2.030 1.00 97.50 109 ASP A CA 1
ATOM 883 C C . ASP A 1 109 ? -12.497 3.441 -1.651 1.00 97.50 109 ASP A C 1
ATOM 885 O O . ASP A 1 109 ? -13.564 3.470 -1.048 1.00 97.50 109 ASP A O 1
ATOM 889 N N . LEU A 1 110 ? -11.916 2.285 -1.989 1.00 98.56 110 LEU A N 1
ATOM 890 C CA . LEU A 1 110 ? -12.427 0.980 -1.576 1.00 98.56 110 LEU A CA 1
ATOM 891 C C . LEU A 1 110 ? -11.613 0.449 -0.401 1.00 98.56 110 LEU A C 1
ATOM 893 O O . LEU A 1 110 ? -10.385 0.391 -0.476 1.00 98.56 110 LEU A O 1
ATOM 897 N N . ASN A 1 111 ? -12.295 0.027 0.657 1.00 98.38 111 ASN A N 1
ATOM 898 C CA . ASN A 1 111 ? -11.692 -0.733 1.749 1.00 98.38 111 ASN A CA 1
ATOM 899 C C . ASN A 1 111 ? -11.164 -2.085 1.234 1.00 98.38 111 ASN A C 1
ATOM 901 O O . ASN A 1 111 ? -11.606 -2.575 0.190 1.00 98.38 111 ASN A O 1
ATOM 905 N N . LYS A 1 112 ? -10.226 -2.719 1.942 1.00 97.94 112 LYS A N 1
ATOM 906 C CA . LYS A 1 112 ? -9.622 -3.990 1.512 1.00 97.94 112 LYS A CA 1
ATOM 907 C C . LYS A 1 112 ? -10.674 -5.077 1.299 1.00 97.94 112 LYS A C 1
ATOM 909 O O . LYS A 1 112 ? -10.642 -5.765 0.280 1.00 97.94 112 LYS A O 1
ATOM 914 N N . THR A 1 113 ? -11.631 -5.168 2.214 1.00 98.12 113 THR A N 1
ATOM 915 C CA . THR A 1 113 ? -12.793 -6.061 2.116 1.00 98.12 113 THR A CA 1
ATOM 916 C C . THR A 1 113 ? -13.600 -5.824 0.836 1.00 98.12 113 THR A C 1
ATOM 918 O O . THR A 1 113 ? -13.880 -6.765 0.098 1.00 98.12 113 THR A O 1
ATOM 921 N N . GLN A 1 114 ? -13.859 -4.564 0.482 1.00 98.56 114 GLN A N 1
ATOM 922 C CA . GLN A 1 114 ? -14.541 -4.195 -0.766 1.00 98.56 114 GLN A CA 1
ATOM 923 C C . GLN A 1 114 ? -13.700 -4.496 -2.017 1.00 98.56 114 GLN A C 1
ATOM 925 O O . GLN A 1 114 ? -14.246 -4.802 -3.075 1.00 98.56 114 GLN A O 1
ATOM 930 N N . VAL A 1 115 ? -12.367 -4.424 -1.926 1.00 98.50 115 VAL A N 1
ATOM 931 C CA . VAL A 1 115 ? -11.473 -4.843 -3.016 1.00 98.50 115 VAL A CA 1
ATOM 932 C C . VAL A 1 115 ? -11.579 -6.351 -3.258 1.00 98.50 115 VAL A C 1
ATOM 934 O O . VAL A 1 115 ? -11.597 -6.763 -4.419 1.00 98.50 115 VAL A O 1
ATOM 937 N N . TRP A 1 116 ? -11.683 -7.173 -2.208 1.00 98.38 116 TRP A N 1
ATOM 938 C CA . TRP A 1 116 ? -11.921 -8.614 -2.357 1.00 98.38 116 TRP A CA 1
ATOM 939 C C . TRP A 1 116 ? -13.288 -8.908 -2.979 1.00 98.38 116 TRP A C 1
ATOM 941 O O . TRP A 1 116 ? -13.349 -9.654 -3.954 1.00 98.38 116 TRP A O 1
ATOM 951 N N . GLU A 1 117 ? -14.352 -8.252 -2.512 1.00 98.31 117 GLU A N 1
ATOM 952 C CA . GLU A 1 117 ? -15.692 -8.372 -3.108 1.00 98.31 117 GLU A CA 1
ATOM 953 C C . GLU A 1 117 ? -15.690 -7.982 -4.596 1.00 98.31 117 GLU A C 1
ATOM 955 O O . GLU A 1 117 ? -16.222 -8.696 -5.449 1.00 98.31 117 GLU A O 1
ATOM 960 N N . LEU A 1 118 ? -15.036 -6.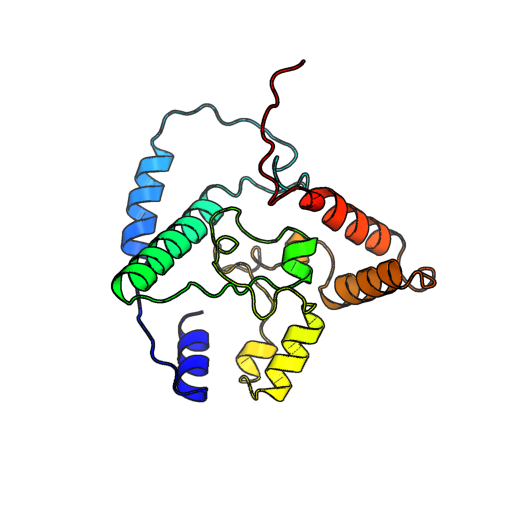868 -4.945 1.00 98.44 118 LEU A N 1
ATOM 961 C CA . LEU A 1 118 ? -14.894 -6.440 -6.335 1.00 98.44 118 LEU A CA 1
ATOM 962 C C . LEU A 1 118 ? -14.114 -7.471 -7.165 1.00 98.44 118 LEU A C 1
ATOM 964 O O . LEU A 1 118 ? -14.480 -7.742 -8.309 1.00 98.44 118 LEU A O 1
ATOM 968 N N . ALA A 1 119 ? -13.053 -8.055 -6.607 1.00 98.31 119 ALA A N 1
ATOM 969 C CA . ALA A 1 119 ? -12.258 -9.077 -7.277 1.00 98.31 119 ALA A CA 1
ATOM 970 C C . ALA A 1 119 ? -13.090 -10.334 -7.589 1.00 98.31 119 ALA A C 1
ATOM 972 O O . ALA A 1 119 ? -12.994 -10.862 -8.700 1.00 98.31 119 ALA A O 1
ATOM 973 N N . GLU A 1 120 ? -13.946 -10.770 -6.662 1.00 98.25 120 GLU A N 1
ATOM 974 C CA . GLU A 1 120 ? -14.890 -11.871 -6.881 1.00 98.25 120 GLU A CA 1
ATOM 975 C C . GLU A 1 120 ? -15.869 -11.555 -8.017 1.00 98.25 120 GLU A C 1
ATOM 977 O O . GLU A 1 120 ? -16.012 -12.347 -8.952 1.00 98.25 120 GLU A O 1
ATOM 982 N N . VAL A 1 121 ? -16.483 -10.367 -7.994 1.00 98.31 121 VAL A N 1
ATOM 983 C CA . VAL A 1 121 ? -17.435 -9.919 -9.027 1.00 98.31 121 VAL A CA 1
ATOM 984 C C . VAL A 1 121 ? -16.782 -9.846 -10.410 1.00 98.31 121 VAL A C 1
ATOM 986 O O . VAL A 1 121 ? -17.397 -10.226 -11.407 1.00 98.31 121 VAL A O 1
ATOM 989 N N . LEU A 1 122 ? -15.529 -9.388 -10.488 1.00 97.94 122 LEU A N 1
ATOM 990 C CA . LEU A 1 122 ? -14.763 -9.325 -11.736 1.00 97.94 122 LEU A CA 1
ATOM 991 C C . LEU A 1 122 ? -14.275 -10.701 -12.217 1.00 97.94 122 LEU A C 1
ATOM 993 O O . LEU A 1 122 ? -13.815 -10.825 -13.353 1.00 97.94 122 LEU A O 1
ATOM 997 N N . GLY A 1 123 ? -14.376 -11.744 -11.389 1.00 98.00 123 GLY A N 1
ATOM 998 C CA . GLY A 1 123 ? -13.907 -13.087 -11.719 1.00 98.00 123 GLY A CA 1
ATOM 999 C C . GLY A 1 123 ? -12.387 -13.235 -11.647 1.00 98.00 123 GLY A C 1
ATOM 1000 O O . GLY A 1 123 ? -11.807 -14.016 -12.413 1.00 98.00 123 GLY A O 1
ATOM 1001 N N . VAL A 1 124 ? -11.735 -12.488 -10.749 1.00 98.25 124 VAL A N 1
ATOM 1002 C CA . VAL A 1 124 ? -10.327 -12.701 -10.394 1.00 98.25 124 VAL A CA 1
ATOM 1003 C C . VAL A 1 124 ? -10.166 -14.139 -9.874 1.00 98.25 124 VAL A C 1
ATOM 1005 O O . VAL A 1 124 ? -10.994 -14.609 -9.097 1.00 98.25 124 VAL A O 1
ATOM 1008 N N . PRO A 1 125 ? -9.124 -14.880 -10.289 1.00 97.75 125 PRO A N 1
ATOM 1009 C CA . PRO A 1 125 ? -8.927 -16.254 -9.837 1.00 97.75 125 PRO A CA 1
ATOM 1010 C C . PRO A 1 125 ? -8.848 -16.383 -8.308 1.00 97.75 125 PRO A C 1
ATOM 1012 O O . PRO A 1 125 ? -8.070 -15.676 -7.671 1.00 97.75 125 PRO A O 1
ATOM 1015 N N . GLU A 1 126 ? -9.559 -17.360 -7.733 1.00 96.94 126 GLU A N 1
ATOM 1016 C CA . GLU A 1 126 ? -9.618 -17.589 -6.275 1.00 96.94 126 GLU A CA 1
ATOM 1017 C C . GLU A 1 126 ? -8.237 -17.726 -5.623 1.00 96.94 126 GLU A C 1
ATOM 1019 O O . GLU A 1 126 ? -8.016 -17.257 -4.512 1.00 96.94 126 GLU A O 1
ATOM 1024 N N . LYS A 1 127 ? -7.265 -18.316 -6.331 1.00 95.62 127 LYS A N 1
ATOM 1025 C CA . LYS A 1 127 ? -5.881 -18.445 -5.844 1.00 95.62 127 LYS A CA 1
ATOM 1026 C C . LYS A 1 127 ? -5.181 -17.101 -5.592 1.00 95.62 127 LYS A C 1
ATOM 1028 O O . LYS A 1 127 ? -4.182 -17.075 -4.884 1.00 95.62 127 LYS A O 1
ATOM 1033 N N . ILE A 1 128 ? -5.660 -16.016 -6.207 1.00 95.81 128 ILE A N 1
ATOM 1034 C CA . ILE A 1 128 ? -5.186 -14.646 -5.976 1.00 95.81 128 ILE A CA 1
ATOM 1035 C C . ILE A 1 128 ? -5.964 -14.017 -4.818 1.00 95.81 128 ILE A C 1
ATOM 1037 O O . ILE A 1 128 ? -5.339 -13.438 -3.938 1.00 95.81 128 ILE A O 1
ATOM 1041 N N . ILE A 1 129 ? -7.294 -14.166 -4.800 1.00 96.50 129 ILE A N 1
ATOM 1042 C CA . ILE A 1 129 ? -8.174 -13.602 -3.760 1.00 96.50 129 ILE A CA 1
ATOM 1043 C C . ILE A 1 129 ? -7.827 -14.174 -2.379 1.00 96.50 129 ILE A C 1
ATOM 1045 O O . ILE A 1 129 ? -7.588 -13.422 -1.443 1.00 96.50 129 ILE A O 1
ATOM 1049 N N . ASN A 1 130 ? -7.700 -15.499 -2.280 1.00 93.88 130 ASN A N 1
ATOM 1050 C CA . ASN A 1 130 ? -7.447 -16.220 -1.027 1.00 93.88 130 ASN A CA 1
ATOM 1051 C C . ASN A 1 130 ? -5.993 -16.131 -0.544 1.00 93.88 130 ASN A C 1
ATOM 1053 O O . ASN A 1 130 ? -5.613 -16.773 0.438 1.00 93.88 130 ASN A O 1
ATOM 1057 N N . ARG A 1 131 ? -5.135 -15.409 -1.267 1.00 91.62 131 ARG A N 1
ATOM 1058 C CA . ARG A 1 131 ? -3.743 -15.259 -0.872 1.00 91.62 131 ARG A CA 1
ATOM 1059 C C . ARG A 1 131 ? -3.655 -14.249 0.280 1.00 91.62 131 ARG A C 1
ATOM 1061 O O . ARG A 1 131 ? -4.174 -13.144 0.134 1.00 91.62 131 ARG A O 1
ATOM 1068 N N . PRO A 1 132 ? -2.921 -14.562 1.366 1.00 91.12 132 PRO A N 1
ATOM 1069 C CA . PRO A 1 132 ? -2.654 -13.588 2.418 1.00 91.12 132 PRO A CA 1
ATOM 1070 C C . PRO A 1 132 ? -2.017 -12.306 1.851 1.00 91.12 132 PRO A C 1
ATOM 1072 O O . PRO A 1 132 ? -1.066 -12.423 1.065 1.00 91.12 132 PRO A O 1
ATOM 1075 N N . PRO A 1 133 ? -2.501 -11.109 2.230 1.00 91.88 133 PRO A N 1
ATOM 1076 C CA . PRO A 1 133 ? -1.880 -9.844 1.849 1.00 91.88 133 PRO A CA 1
ATOM 1077 C C . PRO A 1 133 ? -0.423 -9.761 2.316 1.00 91.88 133 PRO A C 1
ATOM 1079 O O . PRO A 1 133 ? -0.098 -10.150 3.442 1.00 91.88 133 PRO A O 1
ATOM 1082 N N . THR A 1 134 ? 0.453 -9.298 1.424 1.00 89.44 134 THR A N 1
ATOM 1083 C CA . THR A 1 13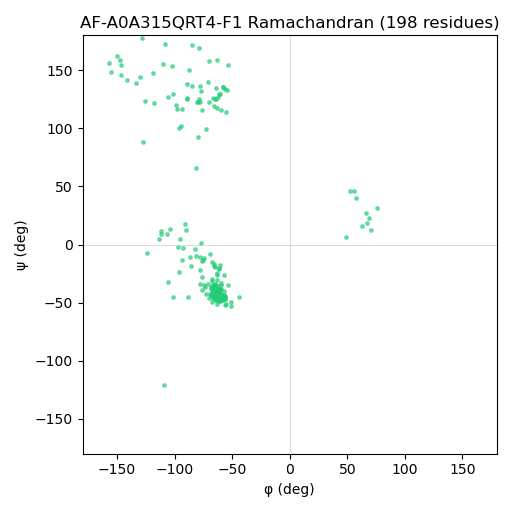4 ? 1.883 -9.122 1.703 1.00 89.44 134 THR A CA 1
ATOM 1084 C C . THR A 1 134 ? 2.456 -7.929 0.945 1.00 89.44 134 THR A C 1
ATOM 1086 O O . THR A 1 134 ? 2.141 -7.777 -0.240 1.00 89.44 134 THR A O 1
ATOM 1089 N N . GLY A 1 135 ? 3.424 -7.223 1.537 1.00 81.00 135 GLY A N 1
ATOM 1090 C CA . GLY A 1 1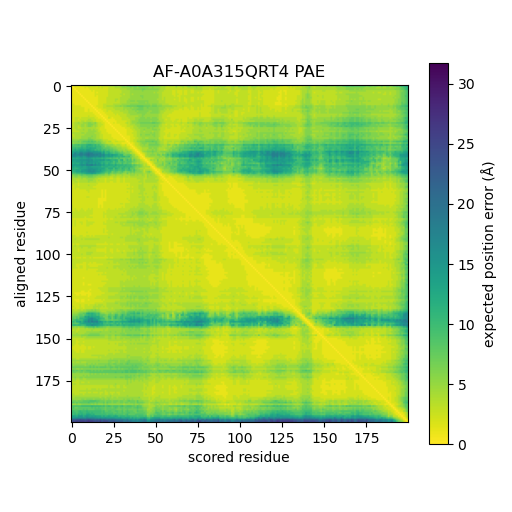35 ? 4.185 -6.144 0.887 1.00 81.00 135 GLY A CA 1
ATOM 1091 C C . GLY A 1 135 ? 5.090 -6.589 -0.279 1.00 81.00 135 GLY A C 1
ATOM 1092 O O . GLY A 1 135 ? 5.517 -5.766 -1.094 1.00 81.00 135 GLY A O 1
ATOM 1093 N N . GLY A 1 136 ? 5.386 -7.889 -0.397 1.00 79.69 136 GLY A N 1
ATOM 1094 C CA . GLY A 1 136 ? 6.104 -8.492 -1.531 1.00 79.69 136 GLY A CA 1
ATOM 1095 C C . GLY A 1 136 ? 7.574 -8.067 -1.676 1.00 79.69 136 GLY A C 1
ATOM 1096 O O . GLY A 1 136 ? 8.157 -8.197 -2.756 1.00 79.69 136 GLY A O 1
ATOM 1097 N N . CYS A 1 137 ? 8.180 -7.529 -0.617 1.00 74.88 137 CYS A N 1
ATOM 1098 C CA . CYS A 1 137 ? 9.555 -7.031 -0.605 1.00 74.88 137 CYS A CA 1
ATOM 1099 C C . CYS A 1 137 ? 10.524 -7.961 0.138 1.00 74.88 137 CYS A C 1
ATOM 1101 O O . CYS A 1 137 ? 11.687 -8.048 -0.254 1.00 74.88 137 CYS A O 1
ATOM 1103 N N . ARG A 1 138 ? 10.077 -8.668 1.185 1.00 69.06 138 ARG A N 1
ATOM 1104 C CA . ARG A 1 138 ? 10.938 -9.576 1.975 1.00 69.06 138 ARG A CA 1
ATOM 1105 C C . ARG A 1 138 ? 10.830 -11.033 1.527 1.00 69.06 138 ARG A C 1
ATOM 1107 O O . ARG A 1 138 ? 11.768 -11.800 1.714 1.00 69.06 138 ARG A O 1
ATOM 1114 N N . GLY A 1 139 ? 9.717 -11.404 0.892 1.00 68.81 139 GLY A N 1
ATOM 1115 C CA . GLY A 1 139 ? 9.508 -12.747 0.340 1.00 68.81 139 GLY A CA 1
ATOM 1116 C C . GLY A 1 139 ? 9.307 -13.848 1.389 1.00 68.81 139 GLY A C 1
ATOM 1117 O O . GLY A 1 139 ? 9.338 -15.026 1.038 1.00 68.81 139 GLY A O 1
ATOM 1118 N N . ASP A 1 140 ? 9.093 -13.478 2.652 1.00 71.50 140 ASP A N 1
ATOM 1119 C CA . ASP A 1 140 ? 8.821 -14.387 3.763 1.00 71.50 140 ASP A CA 1
ATOM 1120 C C . ASP A 1 140 ? 7.550 -13.979 4.534 1.00 71.50 140 ASP A C 1
ATOM 1122 O O . ASP A 1 140 ? 6.898 -12.977 4.237 1.00 71.50 140 ASP A O 1
ATOM 1126 N N . GLU A 1 141 ? 7.171 -14.770 5.541 1.00 66.31 141 GLU A N 1
ATOM 1127 C CA . GLU A 1 141 ? 5.960 -14.522 6.334 1.00 66.31 141 GLU A CA 1
ATOM 1128 C C . GLU A 1 141 ? 6.038 -13.286 7.246 1.00 66.31 141 GLU A C 1
ATOM 1130 O O . GLU A 1 141 ? 5.041 -12.927 7.875 1.00 66.31 141 GLU A O 1
ATOM 1135 N N . SER A 1 142 ? 7.205 -12.645 7.373 1.00 68.19 142 SER A N 1
ATOM 1136 C CA . SER A 1 142 ? 7.334 -11.379 8.103 1.00 68.19 142 SER A CA 1
ATOM 1137 C C . SER A 1 142 ? 6.782 -10.189 7.320 1.00 68.19 142 SER A C 1
ATOM 1139 O O . SER A 1 142 ? 6.568 -9.141 7.915 1.00 68.19 142 SER A O 1
ATOM 1141 N N . ASP A 1 143 ? 6.522 -10.369 6.024 1.00 68.94 143 ASP A N 1
ATOM 1142 C CA . ASP A 1 143 ? 6.021 -9.356 5.089 1.00 68.94 143 ASP A CA 1
ATOM 1143 C C . ASP A 1 143 ? 4.487 -9.300 5.018 1.00 68.94 143 ASP A C 1
ATOM 1145 O O . ASP A 1 143 ? 3.935 -8.752 4.067 1.00 68.94 143 ASP A O 1
ATOM 1149 N N . ARG A 1 144 ? 3.789 -9.956 5.956 1.00 84.06 144 ARG A N 1
ATOM 1150 C CA . ARG A 1 144 ? 2.322 -9.971 6.012 1.00 84.06 144 ARG A CA 1
ATOM 1151 C C . ARG A 1 144 ? 1.807 -8.659 6.592 1.00 84.06 144 ARG A C 1
ATOM 1153 O O . ARG A 1 144 ? 2.106 -8.357 7.748 1.00 84.06 144 ARG A O 1
ATOM 1160 N N . ASP A 1 145 ? 0.966 -7.964 5.836 1.00 86.81 145 ASP A N 1
ATOM 1161 C CA . ASP A 1 145 ? 0.418 -6.649 6.187 1.00 86.81 145 ASP A CA 1
ATOM 1162 C C . ASP A 1 145 ? -0.203 -6.647 7.593 1.00 86.81 145 ASP A C 1
ATOM 1164 O O . ASP A 1 145 ? 0.195 -5.880 8.464 1.00 86.81 145 ASP A O 1
ATOM 1168 N N . GLU A 1 146 ? -1.111 -7.589 7.863 1.00 87.25 146 GLU A N 1
ATOM 1169 C CA . GLU A 1 146 ? -1.864 -7.680 9.125 1.00 87.25 146 GLU A CA 1
ATOM 1170 C C . GLU A 1 146 ? -0.970 -7.937 10.342 1.00 87.25 146 GLU A C 1
ATOM 1172 O O . GLU A 1 146 ? -1.286 -7.536 11.462 1.00 87.25 146 GLU A O 1
ATOM 1177 N N . LYS A 1 147 ? 0.192 -8.568 10.133 1.00 85.81 147 LYS A N 1
ATOM 1178 C CA . LYS A 1 147 ? 1.193 -8.757 11.187 1.00 85.81 147 LYS A CA 1
ATOM 1179 C C . LYS A 1 147 ? 1.917 -7.449 11.502 1.00 85.81 147 LYS A C 1
ATOM 1181 O O . LYS A 1 147 ? 2.239 -7.209 12.663 1.00 85.81 147 LYS A O 1
ATOM 1186 N N . GLU A 1 148 ? 2.171 -6.614 10.495 1.00 82.44 148 GLU A N 1
ATOM 1187 C CA . GLU A 1 148 ? 2.753 -5.282 10.684 1.00 82.44 148 GLU A CA 1
ATOM 1188 C C . GLU A 1 148 ? 1.724 -4.296 11.265 1.00 82.44 148 GLU A C 1
ATOM 1190 O O . GLU A 1 148 ? 2.059 -3.468 12.118 1.00 82.44 148 GLU A O 1
ATOM 1195 N N . PHE A 1 149 ? 0.450 -4.427 10.887 1.00 84.94 149 PHE A N 1
ATOM 1196 C CA . PHE A 1 149 ? -0.643 -3.665 11.486 1.00 84.94 149 PHE A CA 1
ATOM 1197 C C . PHE A 1 149 ? -0.956 -4.109 12.903 1.00 84.94 149 PHE A C 1
ATOM 1199 O O . PHE A 1 149 ? -1.302 -3.263 13.720 1.00 84.94 149 PHE A O 1
ATOM 1206 N N . GLY A 1 150 ? -0.815 -5.394 13.221 1.00 89.62 150 GLY A N 1
ATOM 1207 C CA . GLY A 1 150 ? -1.295 -5.957 14.481 1.00 89.62 150 GLY A CA 1
ATOM 1208 C C . GLY A 1 150 ? -2.824 -6.000 14.573 1.00 89.62 150 GLY A C 1
ATOM 1209 O O . GLY A 1 150 ? -3.348 -5.988 15.679 1.00 89.62 150 GLY A O 1
ATOM 1210 N N . ILE A 1 151 ? -3.513 -5.996 13.429 1.00 94.00 151 ILE A N 1
ATOM 1211 C CA . ILE A 1 151 ? -4.968 -6.116 13.284 1.00 94.00 151 ILE A CA 1
ATOM 1212 C C . ILE A 1 151 ? -5.275 -6.671 11.883 1.00 94.00 151 ILE A C 1
ATOM 1214 O O . ILE A 1 151 ? -4.507 -6.419 10.948 1.00 94.00 151 ILE A O 1
ATOM 1218 N N . SER A 1 152 ? -6.357 -7.442 11.748 1.00 95.75 152 SER A N 1
ATOM 1219 C CA . SER A 1 152 ? -6.827 -7.936 10.448 1.00 95.75 152 SER A CA 1
ATOM 1220 C C . SER A 1 152 ? -7.407 -6.803 9.595 1.00 95.75 152 SER A C 1
ATOM 1222 O O . SER A 1 152 ? -7.832 -5.768 10.122 1.00 95.75 152 SER A O 1
ATOM 1224 N N . TYR A 1 153 ? -7.445 -6.985 8.276 1.00 96.69 153 TYR A N 1
ATOM 1225 C CA . TYR A 1 153 ? -8.129 -6.034 7.398 1.00 96.69 153 TYR A CA 1
ATOM 1226 C C . TYR A 1 153 ? -9.639 -6.010 7.653 1.00 96.69 153 TYR A C 1
ATOM 1228 O O . TYR A 1 153 ? -10.237 -4.937 7.627 1.00 96.69 153 TYR A O 1
ATOM 1236 N N . GLU A 1 154 ? -10.257 -7.157 7.941 1.00 96.81 154 GLU A N 1
ATOM 1237 C CA . GLU A 1 154 ? -11.683 -7.250 8.246 1.00 96.81 154 GLU A CA 1
ATOM 1238 C C . GLU A 1 154 ? -12.055 -6.443 9.493 1.00 96.81 154 GLU A C 1
ATOM 1240 O O . GLU A 1 154 ? -13.025 -5.682 9.458 1.00 96.81 154 GLU A O 1
ATOM 1245 N N . ASP A 1 155 ? -11.284 -6.575 10.577 1.00 97.56 155 ASP A N 1
ATOM 1246 C CA . ASP A 1 155 ? -11.525 -5.827 11.813 1.00 97.56 155 ASP A CA 1
ATOM 1247 C C . ASP A 1 155 ? -11.215 -4.341 11.616 1.00 97.56 155 ASP A C 1
ATOM 1249 O O . ASP A 1 155 ? -12.003 -3.489 12.033 1.00 97.56 155 ASP A O 1
ATOM 1253 N N . PHE A 1 156 ? -10.110 -4.013 10.931 1.00 97.94 156 PHE A N 1
ATOM 1254 C CA . PHE A 1 156 ? -9.760 -2.628 10.616 1.00 97.94 156 PHE A CA 1
ATOM 1255 C C . PHE A 1 156 ? -10.884 -1.930 9.844 1.00 97.94 156 PHE A C 1
ATOM 1257 O O . PHE A 1 156 ? -11.338 -0.863 10.261 1.00 97.94 156 PHE A O 1
ATOM 1264 N N . ASP A 1 157 ? -11.358 -2.538 8.755 1.00 98.25 157 ASP A N 1
ATOM 1265 C CA . ASP A 1 157 ? -12.384 -1.965 7.884 1.00 98.25 157 ASP A CA 1
ATOM 1266 C C . ASP A 1 157 ? -13.716 -1.800 8.634 1.00 98.25 157 ASP A C 1
ATOM 1268 O O . ASP A 1 157 ? -14.331 -0.733 8.583 1.00 98.25 157 ASP A O 1
ATOM 1272 N N . GLN A 1 158 ? -14.149 -2.815 9.393 1.00 98.12 158 GLN A N 1
ATOM 1273 C CA . GLN A 1 158 ? -15.398 -2.755 10.162 1.00 98.12 158 GLN A CA 1
ATOM 1274 C C . GLN A 1 158 ? -15.368 -1.689 11.262 1.00 98.12 158 GLN A C 1
ATOM 1276 O O . GLN A 1 158 ? -16.357 -0.970 11.465 1.00 98.12 158 GLN A O 1
ATOM 1281 N N . ILE A 1 159 ? -14.251 -1.583 11.986 1.00 98.44 159 ILE A N 1
ATOM 1282 C CA . ILE A 1 159 ? -14.067 -0.575 13.033 1.00 98.44 159 ILE A CA 1
ATOM 1283 C C . ILE A 1 159 ? -13.999 0.817 12.406 1.00 98.44 159 ILE A C 1
ATOM 1285 O O . ILE A 1 159 ? -14.657 1.732 12.901 1.00 98.44 159 ILE A O 1
ATOM 1289 N N . TYR A 1 160 ? -13.242 0.987 11.319 1.00 97.94 160 TYR A N 1
ATOM 1290 C CA . TYR A 1 160 ? -13.121 2.264 10.619 1.00 97.94 160 TYR A CA 1
ATOM 1291 C C . TYR A 1 160 ? -14.479 2.772 10.119 1.00 97.94 160 TYR A C 1
ATOM 1293 O O . TYR A 1 160 ? -14.838 3.917 10.397 1.00 97.94 160 TYR A O 1
ATOM 1301 N N . GLU A 1 161 ? -15.270 1.921 9.461 1.00 97.81 161 GLU A N 1
ATOM 1302 C CA . GLU A 1 161 ? -16.610 2.293 8.994 1.00 97.81 161 GLU A CA 1
ATOM 1303 C C . GLU A 1 161 ? -17.541 2.638 10.162 1.00 97.81 161 GLU A C 1
ATOM 1305 O O . GLU A 1 161 ? -18.251 3.643 10.109 1.00 97.81 161 GLU A O 1
ATOM 1310 N N . SER A 1 162 ? -17.485 1.878 11.262 1.00 97.94 162 SER A N 1
ATOM 1311 C CA . SER A 1 162 ? -18.276 2.179 12.464 1.00 97.94 162 SER A CA 1
ATOM 1312 C C . SER A 1 162 ? -17.877 3.527 13.090 1.00 97.94 162 SER A C 1
ATOM 1314 O O . SER A 1 162 ? -18.739 4.288 13.529 1.00 97.94 162 SER A O 1
ATOM 1316 N N . ILE A 1 163 ? -16.580 3.871 13.095 1.00 96.62 163 ILE A N 1
ATOM 1317 C CA . ILE A 1 163 ? -16.092 5.190 13.532 1.00 96.62 163 ILE A CA 1
ATOM 1318 C C . ILE A 1 163 ? -16.637 6.294 12.615 1.00 96.62 163 ILE A C 1
ATOM 1320 O O . ILE A 1 163 ? -17.137 7.304 13.109 1.00 96.62 163 ILE A O 1
ATOM 1324 N N . ASN A 1 164 ? -16.554 6.111 11.295 1.00 95.94 164 ASN A N 1
ATOM 1325 C CA . ASN A 1 164 ? -16.965 7.109 10.304 1.00 95.94 164 ASN A CA 1
ATOM 1326 C C . ASN A 1 164 ? -18.485 7.359 10.307 1.00 95.94 164 ASN A C 1
ATOM 1328 O O . ASN A 1 164 ? -18.927 8.496 10.147 1.00 95.94 164 ASN A O 1
ATOM 1332 N N . ASN A 1 165 ? -19.278 6.316 10.560 1.00 96.88 165 ASN A N 1
ATOM 1333 C CA . ASN A 1 165 ? -20.736 6.393 10.681 1.00 96.88 165 ASN A CA 1
ATOM 1334 C C . ASN A 1 165 ? -21.214 6.845 12.071 1.00 96.88 165 ASN A C 1
ATOM 1336 O O . ASN A 1 165 ? -22.410 7.061 12.266 1.00 96.88 165 ASN A O 1
ATOM 1340 N N . ASN A 1 166 ? -20.292 7.043 13.022 1.00 96.50 166 ASN A N 1
ATOM 1341 C CA . ASN A 1 166 ? -20.590 7.379 14.415 1.00 96.50 166 ASN A CA 1
ATOM 1342 C C . ASN A 1 166 ? -21.501 6.327 15.091 1.00 96.50 166 ASN A C 1
ATOM 1344 O O . ASN A 1 166 ? -22.412 6.666 15.854 1.00 96.50 166 ASN A O 1
ATOM 1348 N N . ASP A 1 167 ? -21.240 5.055 14.784 1.00 97.25 167 ASP A N 1
ATOM 1349 C CA . ASP A 1 167 ? -21.918 3.886 15.340 1.00 97.25 167 ASP A CA 1
ATOM 1350 C C . ASP A 1 167 ? -21.398 3.535 16.746 1.00 97.25 167 ASP A C 1
ATOM 1352 O O . ASP A 1 167 ? -20.364 4.024 17.211 1.00 97.25 167 ASP A O 1
ATOM 1356 N N . ASP A 1 168 ? -22.109 2.634 17.432 1.00 95.56 168 ASP A N 1
ATOM 1357 C CA . ASP A 1 168 ? -21.641 2.067 18.695 1.00 95.56 168 ASP A CA 1
ATOM 1358 C C . ASP A 1 168 ? -20.447 1.118 18.479 1.00 95.56 168 ASP A C 1
ATOM 1360 O O . ASP A 1 168 ? -20.533 0.115 17.763 1.00 95.56 168 ASP A O 1
ATOM 1364 N N . LEU A 1 169 ? -19.336 1.433 19.148 1.00 96.94 169 LEU A N 1
ATOM 1365 C CA . LEU A 1 169 ? -18.090 0.670 19.100 1.00 96.94 169 LEU A CA 1
ATOM 1366 C C . LEU A 1 169 ? -17.984 -0.380 20.214 1.00 96.94 169 LEU A C 1
ATOM 1368 O O . LEU A 1 169 ? -17.013 -1.129 20.232 1.00 96.94 169 LEU A O 1
ATOM 1372 N N . SER A 1 170 ? -18.960 -0.464 21.128 1.00 95.44 170 SER A N 1
ATOM 1373 C CA . SER A 1 170 ? -18.936 -1.380 22.283 1.00 95.44 170 SER A CA 1
ATOM 1374 C C . SER A 1 170 ? -18.861 -2.867 21.913 1.00 95.44 170 SER A C 1
ATOM 1376 O O . SER A 1 170 ? -18.499 -3.695 22.746 1.00 95.44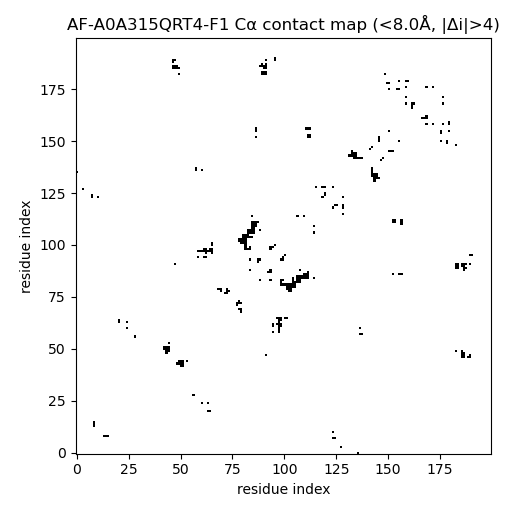 170 SER A O 1
ATOM 1378 N N . LYS A 1 171 ? -19.193 -3.200 20.661 1.00 95.25 171 LYS A N 1
ATOM 1379 C CA . LYS A 1 171 ? -19.100 -4.548 20.087 1.00 95.25 171 LYS A CA 1
ATOM 1380 C C . LYS A 1 171 ? -17.673 -4.977 19.716 1.00 95.25 171 LYS A C 1
ATOM 1382 O O . LYS A 1 171 ? -17.476 -6.155 19.440 1.00 95.25 171 LYS A O 1
ATOM 1387 N N . PHE A 1 172 ? -16.720 -4.047 19.658 1.00 96.94 172 PHE A N 1
ATOM 1388 C CA . PHE A 1 172 ? -15.325 -4.318 19.307 1.00 96.94 172 PHE A CA 1
ATOM 1389 C C . PHE A 1 172 ? -14.436 -4.340 20.552 1.00 96.94 172 PHE A C 1
ATOM 1391 O O . PHE A 1 172 ? -14.718 -3.662 21.542 1.00 96.94 172 PHE A O 1
ATOM 1398 N N . GLU A 1 173 ? -13.324 -5.069 20.480 1.00 96.81 173 GLU A N 1
ATOM 1399 C CA . GLU A 1 173 ? -12.303 -5.049 21.526 1.00 96.81 173 GLU A CA 1
ATOM 1400 C C . GLU A 1 173 ? -11.674 -3.650 21.639 1.00 96.81 173 GLU A C 1
ATOM 1402 O O . GLU A 1 173 ? -11.297 -3.020 20.646 1.00 96.81 173 GLU A O 1
ATOM 1407 N N . GLU A 1 174 ? -11.520 -3.150 22.869 1.00 96.25 174 GLU A N 1
ATOM 1408 C CA . GLU A 1 174 ? -11.001 -1.795 23.119 1.00 96.25 174 GLU A CA 1
ATOM 1409 C C . GLU A 1 174 ? -9.586 -1.604 22.541 1.00 96.25 174 GLU A C 1
ATOM 1411 O O . GLU A 1 174 ? -9.247 -0.528 22.038 1.00 96.25 174 GLU A O 1
ATOM 1416 N N . GLY A 1 175 ? -8.773 -2.668 22.574 1.00 96.62 175 GLY A N 1
ATOM 1417 C CA . GLY A 1 175 ? -7.430 -2.691 21.997 1.00 96.62 175 GLY A CA 1
ATOM 1418 C C . GLY A 1 175 ? -7.425 -2.457 20.486 1.00 96.62 175 GLY A C 1
ATOM 1419 O O . GLY A 1 175 ? -6.625 -1.655 20.003 1.00 96.62 175 GLY A O 1
ATOM 1420 N N . ASP A 1 176 ? -8.357 -3.073 19.762 1.00 97.12 176 ASP A N 1
ATOM 1421 C CA . ASP A 1 176 ? -8.448 -2.965 18.304 1.00 97.12 176 ASP A CA 1
ATOM 1422 C C . ASP A 1 176 ? -8.959 -1.585 17.891 1.00 97.12 176 ASP A C 1
ATOM 1424 O O . ASP A 1 176 ? -8.377 -0.934 17.023 1.00 97.12 176 ASP A O 1
ATOM 1428 N N . VAL A 1 177 ? -9.969 -1.058 18.592 1.00 97.81 177 VAL A N 1
ATOM 1429 C CA . VAL A 1 177 ? -10.459 0.314 18.372 1.00 97.81 177 VAL A CA 1
ATOM 1430 C C . VAL A 1 177 ? -9.343 1.334 18.586 1.00 97.81 177 VAL A C 1
ATOM 1432 O O . VAL A 1 177 ? -9.194 2.281 17.806 1.00 97.81 177 VAL A O 1
ATOM 1435 N N . LYS A 1 178 ? -8.543 1.154 19.642 1.00 96.31 178 LYS A N 1
ATOM 1436 C CA . LYS A 1 178 ? -7.375 1.996 19.896 1.00 96.31 178 LYS A CA 1
ATOM 1437 C C . LYS A 1 178 ? -6.353 1.859 18.769 1.00 96.31 178 LYS A C 1
ATOM 1439 O O . LYS A 1 178 ? -5.865 2.878 18.283 1.00 96.31 178 LYS A O 1
ATOM 1444 N N . ARG A 1 179 ? -6.071 0.634 18.321 1.00 94.75 179 ARG A N 1
ATOM 1445 C CA . ARG A 1 179 ? -5.091 0.365 17.268 1.00 94.75 179 ARG A CA 1
ATOM 1446 C C . ARG A 1 179 ? -5.475 0.998 15.932 1.00 94.75 179 ARG A C 1
ATOM 1448 O O . ARG A 1 179 ? -4.626 1.626 15.305 1.00 94.75 179 ARG A O 1
ATOM 1455 N N . VAL A 1 180 ? -6.740 0.907 15.525 1.00 96.50 180 VAL A N 1
ATOM 1456 C CA . VAL A 1 180 ? -7.248 1.550 14.299 1.00 96.50 180 VAL A CA 1
ATOM 1457 C C . VAL A 1 180 ? -7.043 3.063 14.351 1.00 96.50 180 VAL A C 1
ATOM 1459 O O . VAL A 1 180 ? -6.503 3.647 13.411 1.00 96.50 180 VAL A O 1
ATOM 1462 N N . LYS A 1 181 ? -7.400 3.703 15.472 1.00 95.88 181 LYS A N 1
ATOM 1463 C CA . LYS A 1 181 ? -7.192 5.148 15.665 1.00 95.88 181 LYS A CA 1
ATOM 1464 C C . LYS A 1 181 ? -5.714 5.525 15.609 1.00 95.88 181 LYS A C 1
ATOM 1466 O O . LYS A 1 181 ? -5.366 6.487 14.933 1.00 95.88 181 LYS A O 1
ATOM 1471 N N . GLU A 1 182 ? -4.851 4.752 16.270 1.00 94.12 182 GLU A N 1
ATOM 1472 C CA . GLU A 1 182 ? -3.400 4.956 16.224 1.00 94.12 182 GLU A CA 1
ATOM 1473 C C . GLU A 1 182 ? -2.865 4.891 14.790 1.00 94.12 182 GLU A C 1
ATOM 1475 O O . GLU A 1 182 ? -2.124 5.783 14.393 1.00 94.12 182 GLU A O 1
ATOM 1480 N N . LEU A 1 183 ? -3.248 3.879 14.002 1.00 93.19 183 LEU A N 1
ATOM 1481 C CA . LEU A 1 183 ? -2.802 3.730 12.612 1.00 93.19 183 LEU A CA 1
ATOM 1482 C C . LEU A 1 183 ? -3.213 4.934 11.748 1.00 93.19 183 LEU A C 1
ATOM 1484 O O . LEU A 1 183 ? -2.371 5.502 11.052 1.00 93.19 183 LEU A O 1
ATOM 1488 N N . ILE A 1 184 ? -4.476 5.359 11.848 1.00 94.38 184 ILE A N 1
ATOM 1489 C CA . ILE A 1 184 ? -5.020 6.495 11.086 1.00 94.38 184 ILE A CA 1
ATOM 1490 C C . ILE A 1 184 ? -4.327 7.804 11.470 1.00 94.38 184 ILE A C 1
ATOM 1492 O O . ILE A 1 184 ? -3.890 8.568 10.607 1.00 94.38 184 ILE A O 1
ATOM 1496 N N . ASP A 1 185 ? -4.195 8.073 12.768 1.00 93.12 185 ASP A N 1
ATOM 1497 C CA . ASP A 1 185 ? -3.579 9.306 13.259 1.00 93.12 185 ASP A CA 1
ATOM 1498 C C . ASP A 1 185 ? -2.101 9.399 12.878 1.00 93.12 185 ASP A C 1
ATOM 1500 O O . ASP A 1 185 ? -1.581 10.483 12.599 1.00 93.12 185 ASP A O 1
ATOM 1504 N N . ALA A 1 186 ? -1.419 8.260 12.851 1.00 90.00 186 ALA A N 1
ATOM 1505 C CA . ALA A 1 186 ? -0.003 8.184 12.563 1.00 90.00 186 ALA A CA 1
ATOM 1506 C C . ALA A 1 186 ? 0.295 8.345 11.055 1.00 90.00 186 ALA A C 1
ATOM 1508 O O . ALA A 1 186 ? 1.345 8.886 10.694 1.00 90.00 186 ALA A O 1
ATOM 1509 N N . ALA A 1 187 ? -0.650 7.972 10.185 1.00 90.75 187 ALA A N 1
ATOM 1510 C CA . ALA A 1 187 ? -0.561 8.110 8.730 1.00 90.75 187 ALA A CA 1
ATOM 1511 C C . ALA A 1 187 ? -1.170 9.402 8.156 1.00 90.75 187 ALA A C 1
ATOM 1513 O O . ALA A 1 187 ? -0.903 9.718 6.996 1.00 90.75 187 ALA A O 1
ATOM 1514 N N . ARG A 1 188 ? -1.954 10.149 8.946 1.00 88.38 188 ARG A N 1
ATOM 1515 C CA . ARG A 1 188 ? -2.768 11.301 8.509 1.00 88.38 188 ARG A CA 1
ATOM 1516 C C . ARG A 1 188 ? -2.060 12.267 7.558 1.00 88.38 188 ARG A C 1
ATOM 1518 O O . ARG A 1 188 ? -2.630 12.643 6.543 1.00 88.38 188 ARG A O 1
ATOM 1525 N N . ASP A 1 189 ? -0.818 12.621 7.875 1.00 86.94 189 ASP A N 1
ATOM 1526 C CA . ASP A 1 189 ? -0.052 13.637 7.142 1.00 86.94 189 ASP A CA 1
ATOM 1527 C C . ASP A 1 189 ? 1.019 13.010 6.228 1.00 86.94 189 ASP A C 1
ATOM 1529 O O . ASP A 1 189 ? 1.937 13.687 5.768 1.00 86.94 189 ASP A O 1
ATOM 1533 N N . LYS A 1 190 ? 0.969 11.693 5.981 1.00 88.06 190 LYS A N 1
ATOM 1534 C CA . LYS A 1 190 ? 2.050 10.964 5.300 1.00 88.06 190 LYS A CA 1
ATOM 1535 C C . LYS A 1 190 ? 2.321 11.475 3.884 1.00 88.06 190 LYS A C 1
ATOM 1537 O O . LYS A 1 190 ? 3.473 11.471 3.446 1.00 88.06 190 LYS A O 1
ATOM 1542 N N . SER A 1 191 ? 1.273 11.841 3.150 1.00 83.50 191 SER A N 1
ATOM 1543 C CA . SER A 1 191 ? 1.370 12.400 1.795 1.00 83.50 191 SER A CA 1
ATOM 1544 C C . SER A 1 191 ? 1.567 13.911 1.769 1.00 83.50 191 SER A C 1
ATOM 1546 O O . SER A 1 191 ? 1.851 14.458 0.703 1.00 83.50 191 SER A O 1
ATOM 1548 N N . ASP A 1 192 ? 1.416 14.580 2.908 1.00 87.12 192 ASP A N 1
ATOM 1549 C CA . ASP A 1 192 ? 1.457 16.030 2.968 1.00 87.12 192 ASP A CA 1
ATOM 1550 C C . ASP A 1 192 ? 2.907 16.499 2.922 1.00 87.12 192 ASP A C 1
ATOM 1552 O O . ASP A 1 192 ? 3.759 16.091 3.712 1.00 87.12 192 ASP A O 1
ATOM 1556 N N . ILE A 1 193 ? 3.200 17.379 1.966 1.00 83.12 193 ILE A N 1
ATOM 1557 C CA . ILE A 1 193 ? 4.513 18.005 1.840 1.00 83.12 193 ILE A CA 1
ATOM 1558 C C . ILE A 1 193 ? 4.433 19.365 2.539 1.00 83.12 193 ILE A C 1
ATOM 1560 O O . ILE A 1 193 ? 3.909 20.321 1.953 1.00 83.12 193 ILE A O 1
ATOM 1564 N N . PRO A 1 194 ? 4.927 19.499 3.785 1.00 83.06 194 PRO A N 1
ATOM 1565 C CA . PRO A 1 194 ? 4.878 20.772 4.482 1.00 83.06 194 PRO A CA 1
ATOM 1566 C C . PRO A 1 194 ? 5.736 21.797 3.736 1.00 83.06 194 PRO A C 1
ATOM 1568 O O . PRO A 1 194 ? 6.925 21.594 3.498 1.00 83.06 194 PRO A O 1
ATOM 1571 N N . THR A 1 195 ? 5.129 22.928 3.382 1.00 87.81 195 THR A N 1
ATOM 1572 C CA . THR A 1 195 ? 5.851 24.079 2.834 1.00 87.81 195 THR A CA 1
ATOM 1573 C C . THR A 1 195 ? 6.100 25.070 3.960 1.00 87.81 195 THR A C 1
ATOM 1575 O O . THR A 1 195 ? 5.153 25.610 4.535 1.00 87.81 195 THR A O 1
ATOM 1578 N N . PHE A 1 196 ? 7.371 25.321 4.280 1.00 87.25 196 PHE A N 1
ATOM 1579 C CA . PHE A 1 196 ? 7.732 26.360 5.240 1.00 87.25 196 PHE A CA 1
ATOM 1580 C C . PHE A 1 196 ? 7.297 27.722 4.701 1.00 87.25 196 PHE A C 1
ATOM 1582 O O . PHE A 1 196 ? 7.758 28.166 3.649 1.00 87.25 196 PHE A O 1
ATOM 1589 N N . LYS A 1 197 ? 6.393 28.382 5.425 1.00 89.31 197 LYS A N 1
ATOM 1590 C CA . LYS A 1 197 ? 5.982 29.753 5.124 1.00 89.31 197 LYS A CA 1
ATOM 1591 C C . LYS A 1 197 ? 6.976 30.716 5.765 1.00 89.31 197 LYS A C 1
ATOM 1593 O O . LYS A 1 197 ? 7.367 30.518 6.915 1.00 89.31 197 LYS A O 1
ATOM 1598 N N . ILE A 1 198 ? 7.378 31.749 5.029 1.00 89.62 198 ILE A N 1
ATOM 1599 C CA . ILE A 1 198 ? 8.093 32.885 5.618 1.00 89.62 198 ILE A CA 1
ATOM 1600 C C . ILE A 1 198 ? 7.107 33.552 6.583 1.00 89.62 198 ILE A C 1
ATOM 1602 O O . ILE A 1 198 ? 5.977 33.830 6.186 1.00 89.62 198 ILE A O 1
ATOM 1606 N N . ALA A 1 199 ? 7.499 33.720 7.848 1.00 81.88 199 ALA A N 1
ATOM 1607 C CA . ALA A 1 199 ? 6.684 34.433 8.825 1.00 81.88 199 ALA A CA 1
ATOM 1608 C C . ALA A 1 199 ? 6.466 35.877 8.346 1.00 81.88 199 ALA A C 1
ATOM 1610 O O . ALA A 1 199 ? 7.434 36.533 7.956 1.00 81.88 199 ALA A O 1
ATOM 1611 N N . GLU A 1 200 ? 5.208 36.323 8.332 1.00 66.25 200 GLU A N 1
ATOM 1612 C CA . GLU A 1 200 ? 4.845 37.729 8.091 1.00 66.25 200 GLU A CA 1
ATOM 1613 C C . GLU A 1 200 ? 5.274 38.631 9.254 1.00 66.25 200 GLU A C 1
ATOM 1615 O O . GLU A 1 200 ? 5.177 38.185 10.423 1.00 66.25 200 GLU A O 1
#